Protein AF-0000000072982395 (afdb_homodimer)

Secondary structure (DSSP, 8-state):
---HHHHHHHHHHHHHTTSSSSSSS-EEEEEETTEEEEEEE--HHHHT-TT--HHHHHHHHHHHHHT-S--TTEEEEEEEPPPHHHHHHHHHTT--EEEEEE-HHHHHHTT--HHHHHHHHHTTS-SSS-EEEE--HHHHHHHHHHHHHTTPPP-/---HHHHHHHHHHHHHTTSSSSSSS-EEEEEETTEEEEEEE--HHHHT-TT--HHHHHHHHHHHHHT-S--TTEEEEEEEPPPHHHHHHHHHTT--EEEEEE-HHHHHHTT--HHHHHHHHHTTS-SSS-EEEE--HHHHHHHHHHHHHTTPPP-

Nearest PDB structures (foldseek):
  1tiy-assembly1_A  TM=9.190E-01  e=2.559E-16  Bacillus subtilis
  5jfy-assembly1_B  TM=9.471E-01  e=5.487E-14  Brassica oleracea var. capitata
  7dqn-assembly1_A  TM=7.199E-01  e=1.047E-14  Arabidopsis thaliana
  7dbf-assembly1_D  TM=7.194E-01  e=1.047E-14  Arabidopsis thaliana
  7w1q-assembly1_D  TM=7.339E-01  e=3.022E-14  Arabidopsis thaliana

pLDDT: mean 95.75, std 5.35, range [68.0, 98.94]

Solvent-accessible surface area (backbone atoms only — not comparable to full-atom values): 14990 Å² total; per-residue (Å²): 131,92,57,68,69,49,46,51,50,4,28,52,34,8,39,55,21,48,82,43,73,27,33,56,52,33,7,11,26,33,31,43,91,90,35,80,61,28,62,27,34,21,30,22,56,69,59,10,14,48,61,31,36,10,56,46,44,17,48,39,46,30,11,49,73,69,68,31,33,71,39,64,78,29,36,38,26,26,26,36,49,63,36,56,28,41,45,41,35,39,47,59,19,45,30,45,40,38,39,19,22,27,48,47,66,58,44,39,75,70,63,36,61,44,51,59,50,51,49,32,55,62,58,71,63,54,69,89,74,43,47,77,45,78,49,64,35,81,72,24,46,53,31,51,53,50,30,56,71,63,66,60,90,79,118,133,92,55,68,70,51,45,50,50,4,28,52,34,7,40,54,21,49,82,44,73,27,32,58,53,33,7,12,28,33,32,42,89,89,34,80,62,26,62,25,35,22,31,22,56,68,58,10,14,48,62,31,37,10,55,45,46,16,48,38,47,31,11,50,73,70,69,31,31,71,40,62,76,30,36,36,26,27,25,37,48,65,37,55,28,42,45,40,34,40,49,59,19,46,31,45,41,36,40,20,20,27,48,46,66,58,44,38,74,71,63,36,64,44,52,58,51,48,50,33,56,62,56,71,62,55,69,88,75,43,46,77,45,75,48,65,33,81,71,27,46,53,33,52,53,51,32,58,71,62,66,59,91,81,119

Foldseek 3Di:
DDDVVQLVQQQVQLVVPVPNPQDHSKKKFKDAPRHTQFIHAARCGVVVHVLRHRLSVRLVSSCVSVVHLAPARMEMEMAEDDAPSSVVSCVSNVHDHYHYHYYPVRVVVVPDCSVVVVVCVVVVVDDDPDDDDDDDCVVVVVVVVVCVVVVDDDD/DDDVVQLVQQQVQLVVCVPNPQDHSKKKFKDAPRHTQFIHAARCGVVVHVLRHRLSVRLVSSCVSVVHLAPARMEMEMAEDDAPSSVVSCVSNVHDHYHYHYYPVRVVVVPDCSVVVVVCVVVVVDDDPDDDDDDDCVVVVVVVVVCVVVVDDDD

InterPro domains:
  IPR002125 Cytidine and deoxycytidylate deaminase domain [PF00383] (4-101)
  IPR002125 Cytidine and deoxycytidylate deaminase domain [PS51747] (1-113)
  IPR016192 APOBEC/CMP deaminase, zinc-binding [PS00903] (53-90)
  IPR016193 Cytidine deaminase-like [SSF53927] (4-125)

Sequence (310 aa):
MYRKEFMAMANEEAKANVNGSDGGPFGCVIIKDGKVVSRAHNQVLVDHDPTAHGEITAIRKAGQALGTHDLTGCELYTSAMPCPMCLSAIIWANIKQVYYGNTADDAAAIGFRDAAIYDFINAGLKGDMLALTQHDRELTIGAFKDYQSAQKKLYMYRKEFMAMANEEAKANVNGSDGGPFGCVIIKDGKVVSRAHNQVLVDHDPTAHGEITAIRKAGQALGTHDLTGCELYTSAMPCPMCLSAIIWANIKQVYYGNTADDAAAIGFRDAAIYDFINAGLKGDMLALTQHDRELTIGAFKDYQSAQKKLY

Radius of gyration: 18.36 Å; Cα contacts (8 Å, |Δi|>4): 742; chains: 2; bounding box: 45×51×39 Å

Structure (mmCIF, N/CA/C/O backbone):
data_AF-0000000072982395-model_v1
#
loop_
_entity.id
_entity.type
_entity.pdbx_description
1 polymer 'Cytosine/adenosine deaminase'
#
loop_
_atom_site.group_PDB
_atom_site.id
_atom_site.type_symbol
_atom_site.label_atom_id
_atom_site.label_alt_id
_atom_site.label_comp_id
_atom_site.label_asym_id
_atom_site.label_entity_id
_atom_site.label_seq_id
_atom_site.pdbx_PDB_ins_code
_atom_site.Cartn_x
_atom_site.Cartn_y
_atom_site.Cartn_z
_atom_site.occupancy
_atom_site.B_iso_or_equiv
_atom_site.auth_seq_id
_atom_site.auth_comp_id
_atom_site.auth_asym_id
_atom_site.auth_atom_id
_atom_site.pdbx_PDB_model_num
ATOM 1 N N . MET A 1 1 ? 9.445 -18.156 -16.672 1 88.88 1 MET A N 1
ATOM 2 C CA . MET A 1 1 ? 8.32 -18.875 -17.266 1 88.88 1 MET A CA 1
ATOM 3 C C . MET A 1 1 ? 7.25 -19.156 -16.219 1 88.88 1 MET A C 1
ATOM 5 O O . MET A 1 1 ? 7.566 -19.531 -15.086 1 88.88 1 MET A O 1
ATOM 9 N N . TYR A 1 2 ? 5.996 -18.953 -16.609 1 97.94 2 TYR A N 1
ATOM 10 C CA . TYR A 1 2 ? 4.859 -19.172 -15.719 1 97.94 2 TYR A CA 1
ATOM 11 C C . TYR A 1 2 ? 4.816 -20.609 -15.234 1 97.94 2 TYR A C 1
ATOM 13 O O . TYR A 1 2 ? 5.055 -21.547 -16.016 1 97.94 2 TYR A O 1
ATOM 21 N N . ARG A 1 3 ? 4.59 -20.766 -13.922 1 98.25 3 ARG A N 1
ATOM 22 C CA . ARG A 1 3 ? 4.434 -22.094 -13.305 1 98.25 3 ARG A CA 1
ATOM 23 C C . ARG A 1 3 ? 3.113 -22.188 -12.547 1 98.25 3 ARG A C 1
ATOM 25 O O . ARG A 1 3 ? 2.957 -21.578 -11.484 1 98.25 3 ARG A O 1
ATOM 32 N N . LYS A 1 4 ? 2.256 -23.047 -12.938 1 98.56 4 LYS A N 1
ATOM 33 C CA . LYS A 1 4 ? 0.894 -23.172 -12.43 1 98.56 4 LYS A CA 1
ATOM 34 C C . LYS A 1 4 ? 0.896 -23.531 -10.945 1 98.56 4 LYS A C 1
ATOM 36 O O . LYS A 1 4 ? -0.006 -23.141 -10.203 1 98.56 4 LYS A O 1
ATOM 41 N N . GLU A 1 5 ? 1.893 -24.281 -10.477 1 98.56 5 GLU A N 1
ATOM 42 C CA . GLU A 1 5 ? 1.95 -24.719 -9.086 1 98.56 5 GLU A CA 1
ATOM 43 C C . GLU A 1 5 ? 2.002 -23.516 -8.133 1 98.56 5 GLU A C 1
ATOM 45 O O . GLU A 1 5 ? 1.458 -23.578 -7.031 1 98.56 5 GLU A O 1
ATOM 50 N N . PHE A 1 6 ? 2.646 -22.422 -8.523 1 98.81 6 PHE A N 1
ATOM 51 C CA . PHE A 1 6 ? 2.746 -21.234 -7.676 1 98.81 6 PHE A CA 1
ATOM 52 C C . PHE A 1 6 ? 1.426 -20.469 -7.652 1 98.81 6 PHE A C 1
ATOM 54 O O . PHE A 1 6 ? 1.057 -19.891 -6.633 1 98.81 6 PHE A O 1
ATOM 61 N N . MET A 1 7 ? 0.654 -20.484 -8.812 1 98.81 7 MET A N 1
ATOM 62 C CA . MET A 1 7 ? -0.687 -19.906 -8.805 1 98.81 7 MET A CA 1
ATOM 63 C C . MET A 1 7 ? -1.624 -20.719 -7.918 1 98.81 7 MET A C 1
ATOM 65 O O . MET A 1 7 ? -2.467 -20.156 -7.219 1 98.81 7 MET A O 1
ATOM 69 N N . ALA A 1 8 ? -1.408 -22 -7.938 1 98.75 8 ALA A N 1
ATOM 70 C CA . ALA A 1 8 ? -2.188 -22.859 -7.055 1 98.75 8 ALA A CA 1
ATOM 71 C C . ALA A 1 8 ? -1.928 -22.531 -5.59 1 98.75 8 ALA A C 1
ATOM 73 O O . ALA A 1 8 ? -2.848 -22.562 -4.77 1 98.75 8 ALA A O 1
ATOM 74 N N . MET A 1 9 ? -0.702 -22.234 -5.285 1 98.69 9 MET A N 1
ATOM 75 C CA . MET A 1 9 ? -0.356 -21.844 -3.92 1 98.69 9 MET A CA 1
ATOM 76 C C . MET A 1 9 ? -1.016 -20.516 -3.545 1 98.69 9 MET A C 1
ATOM 78 O O . MET A 1 9 ? -1.527 -20.375 -2.436 1 98.69 9 MET A O 1
ATOM 82 N N . ALA A 1 10 ? -0.959 -19.562 -4.473 1 98.75 10 ALA A N 1
ATOM 83 C CA . ALA A 1 10 ? -1.642 -18.281 -4.234 1 98.75 10 ALA A CA 1
ATOM 84 C C . ALA A 1 10 ? -3.135 -18.5 -4.008 1 98.75 10 ALA A C 1
ATOM 86 O O . ALA A 1 10 ? -3.732 -17.891 -3.123 1 98.75 10 ALA A O 1
ATOM 87 N N . ASN A 1 11 ? -3.688 -19.375 -4.801 1 98.38 11 ASN A N 1
ATOM 88 C CA . ASN A 1 11 ? -5.102 -19.703 -4.656 1 98.38 11 ASN A CA 1
ATOM 89 C C . ASN A 1 11 ? -5.395 -20.359 -3.309 1 98.38 11 ASN A C 1
ATOM 91 O O . ASN A 1 11 ? -6.441 -20.109 -2.709 1 98.38 11 ASN A O 1
ATOM 95 N N . GLU A 1 12 ? -4.543 -21.25 -2.865 1 97.81 12 GLU A N 1
ATOM 96 C CA . GLU A 1 12 ? -4.703 -21.859 -1.551 1 97.81 12 GLU A CA 1
ATOM 97 C C . GLU A 1 12 ? -4.719 -20.797 -0.447 1 97.81 12 GLU A C 1
ATOM 99 O O . GLU A 1 12 ? -5.516 -20.891 0.49 1 97.81 12 GLU A O 1
ATOM 104 N N . GLU A 1 13 ? -3.838 -19.828 -0.534 1 97.69 13 GLU A N 1
ATOM 105 C CA . GLU A 1 13 ? -3.844 -18.719 0.405 1 97.69 13 GLU A CA 1
ATOM 106 C C . GLU A 1 13 ? -5.172 -17.969 0.359 1 97.69 13 GLU A C 1
ATOM 108 O O . GLU A 1 13 ? -5.719 -17.609 1.4 1 97.69 13 GLU A O 1
ATOM 113 N N . ALA A 1 14 ? -5.676 -17.688 -0.818 1 96.88 14 ALA A N 1
ATOM 114 C CA . ALA A 1 14 ? -6.945 -16.984 -0.975 1 96.88 14 ALA A CA 1
ATOM 115 C C . ALA A 1 14 ? -8.086 -17.766 -0.323 1 96.88 14 ALA A C 1
ATOM 117 O O . ALA A 1 14 ? -8.93 -17.188 0.364 1 96.88 14 ALA A O 1
ATOM 118 N N . LYS A 1 15 ? -8.062 -19.047 -0.476 1 95.19 15 LYS A N 1
ATOM 119 C CA . LYS A 1 15 ? -9.125 -19.906 0.034 1 95.19 15 LYS A CA 1
ATOM 120 C C . LYS A 1 15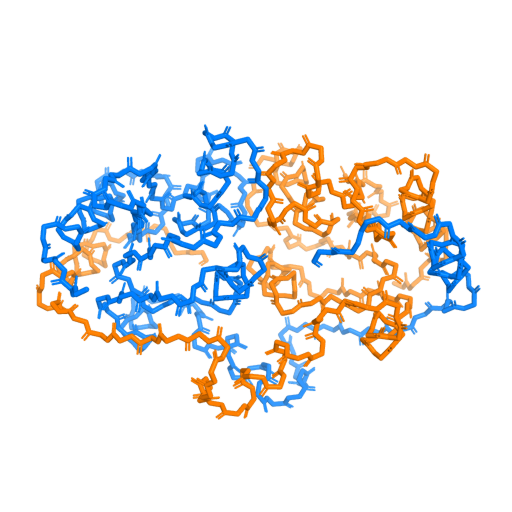 ? -9.109 -19.953 1.56 1 95.19 15 LYS A C 1
ATOM 122 O O . LYS A 1 15 ? -10.141 -20.203 2.188 1 95.19 15 LYS A O 1
ATOM 127 N N . ALA A 1 16 ? -7.965 -19.75 2.092 1 90.81 16 ALA A N 1
ATOM 128 C CA . ALA A 1 16 ? -7.844 -19.734 3.549 1 90.81 16 ALA A CA 1
ATOM 129 C C . ALA A 1 16 ? -8.773 -18.688 4.164 1 90.81 16 ALA A C 1
ATOM 131 O O . ALA A 1 16 ? -9.234 -18.859 5.297 1 90.81 16 ALA A O 1
ATOM 132 N N . ASN A 1 17 ? -9.148 -17.703 3.443 1 88.69 17 ASN A N 1
ATOM 133 C CA . ASN A 1 17 ? -9.992 -16.641 3.961 1 88.69 17 ASN A CA 1
ATOM 134 C C . ASN A 1 17 ? -11.469 -16.891 3.672 1 88.69 17 ASN A C 1
ATOM 136 O O . ASN A 1 17 ? -12.336 -16.172 4.148 1 88.69 17 ASN A O 1
ATOM 140 N N . VAL A 1 18 ? -11.758 -17.844 2.859 1 82.94 18 VAL A N 1
ATOM 141 C CA . VAL A 1 18 ? -13.148 -18.219 2.605 1 82.94 18 VAL A CA 1
ATOM 142 C C . VAL A 1 18 ? -13.766 -18.797 3.879 1 82.94 18 VAL A C 1
ATOM 144 O O . VAL A 1 18 ? -14.898 -18.438 4.238 1 82.94 18 VAL A O 1
ATOM 147 N N . ASN A 1 19 ? -12.992 -19.547 4.496 1 79.19 19 ASN A N 1
ATOM 148 C CA . ASN A 1 19 ? -13.5 -20.141 5.727 1 79.19 19 ASN A CA 1
ATOM 149 C C . ASN A 1 19 ? -13.039 -19.359 6.957 1 79.19 19 ASN A C 1
ATOM 151 O O . ASN A 1 19 ? -13.445 -19.672 8.078 1 79.19 19 ASN A O 1
ATOM 155 N N . GLY A 1 20 ? -12.25 -18.406 6.789 1 82.25 20 GLY A N 1
ATOM 156 C CA . GLY A 1 20 ? -11.695 -17.641 7.898 1 82.25 20 GLY A CA 1
ATOM 157 C C . GLY A 1 20 ? -12.266 -16.234 8.008 1 82.25 20 GLY A C 1
ATOM 158 O O . GLY A 1 20 ? -13.266 -15.914 7.363 1 82.25 20 GLY A O 1
ATOM 159 N N . SER A 1 21 ? -11.688 -15.523 8.93 1 84.56 21 SER A N 1
ATOM 160 C CA . SER A 1 21 ? -12.18 -14.172 9.188 1 84.56 21 SER A CA 1
ATOM 161 C C . SER A 1 21 ? -11.047 -13.156 9.133 1 84.56 21 SER A C 1
ATOM 163 O O . SER A 1 21 ? -11.133 -12.086 9.742 1 84.56 21 SER A O 1
ATOM 165 N N . ASP A 1 22 ? -10.062 -13.555 8.328 1 89.75 22 ASP A N 1
ATOM 166 C CA . ASP A 1 22 ? -8.875 -12.711 8.344 1 89.75 22 ASP A CA 1
ATOM 167 C C . ASP A 1 22 ? -9.039 -11.516 7.41 1 89.75 22 ASP A C 1
ATOM 169 O O . ASP A 1 22 ? -8.414 -10.469 7.617 1 89.75 22 ASP A O 1
ATOM 173 N N . GLY A 1 23 ? -9.891 -11.711 6.309 1 92.94 23 GLY A N 1
ATOM 174 C CA . GLY A 1 23 ? -10.078 -10.695 5.285 1 92.94 23 GLY A CA 1
ATOM 175 C C . GLY A 1 23 ? -10.672 -11.242 4.004 1 92.94 23 GLY A C 1
ATOM 176 O O . GLY A 1 23 ? -11.352 -12.281 4.02 1 92.94 23 GLY A O 1
ATOM 177 N N . GLY A 1 24 ? -10.508 -10.539 2.896 1 93.31 24 GLY A N 1
ATOM 178 C CA . GLY A 1 24 ? -11.016 -10.969 1.602 1 93.31 24 GLY A CA 1
ATOM 179 C C . GLY A 1 24 ? -10.273 -12.156 1.034 1 93.31 24 GLY A C 1
ATOM 180 O O . GLY A 1 24 ? -9.219 -12.539 1.544 1 93.31 24 GLY A O 1
ATOM 181 N N . PRO A 1 25 ? -10.844 -12.758 0.052 1 95.88 25 PRO A N 1
ATOM 182 C CA . PRO A 1 25 ? -10.297 -13.984 -0.526 1 95.88 25 PRO A CA 1
ATOM 183 C C . PRO A 1 25 ? -9.18 -13.719 -1.533 1 95.88 25 PRO A C 1
ATOM 185 O O . PRO A 1 25 ? -9.328 -14.023 -2.719 1 95.88 25 PRO A O 1
ATOM 188 N N . PHE A 1 26 ? -8.117 -13.227 -1.134 1 97.75 26 PHE A N 1
ATOM 189 C CA . PHE A 1 26 ? -6.965 -12.883 -1.957 1 97.75 26 PHE A CA 1
ATOM 190 C C . PHE A 1 26 ? -5.691 -13.508 -1.392 1 97.75 26 PHE A C 1
ATOM 192 O O . PHE A 1 26 ? -5.461 -13.469 -0.181 1 97.75 26 PHE A O 1
ATOM 199 N N . GLY A 1 27 ? -4.875 -14.102 -2.223 1 98.5 27 GLY A N 1
ATOM 200 C CA . GLY A 1 27 ? -3.617 -14.727 -1.838 1 98.5 27 GLY A CA 1
ATOM 201 C C . GLY A 1 27 ? -2.479 -14.406 -2.789 1 98.5 27 GLY A C 1
ATOM 202 O O . GLY A 1 27 ? -2.709 -14.07 -3.951 1 98.5 27 GLY A O 1
ATOM 203 N N . CYS A 1 28 ? -1.27 -14.516 -2.26 1 98.88 28 CYS A N 1
ATOM 204 C CA . CYS A 1 28 ? -0.08 -14.117 -3.006 1 98.88 28 CYS A CA 1
ATOM 205 C C . CYS A 1 28 ? 1.118 -14.977 -2.617 1 98.88 28 CYS A C 1
ATOM 207 O O . CYS A 1 28 ? 1.239 -15.398 -1.464 1 98.88 28 CYS A O 1
ATOM 209 N N . VAL A 1 29 ? 1.981 -15.242 -3.551 1 98.94 29 VAL A N 1
ATOM 210 C CA . VAL A 1 29 ? 3.242 -15.945 -3.334 1 98.94 29 VAL A CA 1
ATOM 211 C C . VAL A 1 29 ? 4.367 -15.219 -4.07 1 98.94 29 VAL A C 1
ATOM 213 O O . VAL A 1 29 ? 4.184 -14.766 -5.199 1 98.94 29 VAL A O 1
ATOM 216 N N . ILE A 1 30 ? 5.473 -15.062 -3.502 1 98.94 30 ILE A N 1
ATOM 217 C CA . ILE A 1 30 ? 6.656 -14.469 -4.121 1 98.94 30 ILE A CA 1
ATOM 218 C C . ILE A 1 30 ? 7.734 -15.531 -4.301 1 98.94 30 ILE A C 1
ATOM 220 O O . ILE A 1 30 ? 8.062 -16.266 -3.359 1 98.94 30 ILE A O 1
ATOM 224 N N . ILE A 1 31 ? 8.266 -15.633 -5.484 1 98.94 31 ILE A N 1
ATOM 225 C CA . ILE A 1 31 ? 9.211 -16.672 -5.887 1 98.94 31 ILE A CA 1
ATOM 226 C C . ILE A 1 31 ? 10.555 -16.031 -6.238 1 98.94 31 ILE A C 1
ATOM 228 O O . ILE A 1 31 ? 10.594 -14.969 -6.871 1 98.94 31 ILE A O 1
ATOM 232 N N . LYS A 1 32 ? 11.609 -16.594 -5.848 1 98.56 32 LYS A N 1
ATOM 233 C CA . LYS A 1 32 ? 12.961 -16.25 -6.297 1 98.56 32 LYS A CA 1
ATOM 234 C C . LYS A 1 32 ? 13.742 -17.5 -6.699 1 98.56 32 LYS A C 1
ATOM 236 O O . LYS A 1 32 ? 13.844 -18.453 -5.922 1 98.56 32 LYS A O 1
ATOM 241 N N . ASP A 1 33 ? 14.211 -17.562 -7.824 1 97.31 33 ASP A N 1
ATOM 242 C CA . ASP A 1 33 ? 15.016 -18.672 -8.328 1 97.31 33 ASP A CA 1
ATOM 243 C C . ASP A 1 33 ? 14.273 -20 -8.164 1 97.31 33 ASP A C 1
ATOM 245 O O . ASP A 1 33 ? 14.852 -20.969 -7.688 1 97.31 33 ASP A O 1
ATOM 249 N N . GLY A 1 34 ? 13.031 -19.906 -8.43 1 97.44 34 GLY A N 1
ATOM 250 C CA . GLY A 1 34 ? 12.219 -21.109 -8.469 1 97.44 34 GLY A CA 1
ATOM 251 C C . GLY A 1 34 ? 11.797 -21.578 -7.09 1 97.44 34 GLY A C 1
ATOM 252 O O . GLY A 1 34 ? 11.18 -22.641 -6.953 1 97.44 34 GLY A O 1
ATOM 253 N N . LYS A 1 35 ? 12.078 -20.766 -6.102 1 98.31 35 LYS A N 1
ATOM 254 C CA . LYS A 1 35 ? 11.727 -21.141 -4.734 1 98.31 35 LYS A CA 1
ATOM 255 C C . LYS A 1 35 ? 10.797 -20.109 -4.098 1 98.31 35 LYS A C 1
ATOM 257 O O . LYS A 1 35 ? 10.922 -18.922 -4.359 1 98.31 35 LYS A O 1
ATOM 262 N N . VAL A 1 36 ? 9.961 -20.609 -3.244 1 98.81 36 VAL A N 1
ATOM 263 C CA . VAL A 1 36 ? 9.055 -19.719 -2.521 1 98.81 36 VAL A CA 1
ATOM 264 C C . VAL A 1 36 ? 9.836 -18.922 -1.491 1 98.81 36 VAL A C 1
ATOM 266 O O . VAL A 1 36 ? 10.523 -19.484 -0.636 1 98.81 36 VAL A O 1
ATOM 269 N N . VAL A 1 37 ? 9.719 -17.641 -1.564 1 98.88 37 VAL A N 1
ATOM 270 C CA . VAL A 1 37 ? 10.336 -16.75 -0.579 1 98.88 37 VAL A CA 1
ATOM 271 C C . VAL A 1 37 ? 9.32 -16.406 0.508 1 98.88 37 VAL A C 1
ATOM 273 O O . VAL A 1 37 ? 9.664 -16.344 1.69 1 98.88 37 VAL A O 1
ATOM 276 N N . SER A 1 38 ? 8.07 -16.172 0.063 1 98.88 38 SER A N 1
ATOM 277 C CA . SER A 1 38 ? 6.996 -15.844 0.997 1 98.88 38 SER A CA 1
ATOM 278 C C . SER A 1 38 ? 5.629 -16.172 0.402 1 98.88 38 SER A C 1
ATOM 280 O O . SER A 1 38 ? 5.5 -16.359 -0.811 1 98.88 38 SER A O 1
ATOM 282 N N . ARG A 1 39 ? 4.711 -16.312 1.167 1 98.62 39 ARG A N 1
ATOM 283 C CA . ARG A 1 39 ? 3.297 -16.469 0.839 1 98.62 39 ARG A CA 1
ATOM 284 C C . ARG A 1 39 ? 2.412 -15.805 1.891 1 98.62 39 ARG A C 1
ATOM 286 O O . ARG A 1 39 ? 2.744 -15.805 3.078 1 98.62 39 ARG A O 1
ATOM 293 N N . ALA A 1 40 ? 1.32 -15.281 1.475 1 98.5 40 ALA A N 1
ATOM 294 C CA . ALA A 1 40 ? 0.418 -14.594 2.396 1 98.5 40 ALA A CA 1
ATOM 295 C C . ALA A 1 40 ? -0.977 -14.453 1.793 1 98.5 40 ALA A C 1
ATOM 297 O O . ALA A 1 40 ? -1.154 -14.602 0.582 1 98.5 40 ALA A O 1
ATOM 298 N N . HIS A 1 41 ? -1.934 -14.281 2.617 1 97.88 41 HIS A N 1
ATOM 299 C CA . HIS A 1 41 ? -3.289 -13.922 2.223 1 97.88 41 HIS A CA 1
ATOM 300 C C . HIS A 1 41 ? -3.744 -12.641 2.924 1 97.88 41 HIS A C 1
ATOM 302 O O . HIS A 1 41 ? -3.045 -12.133 3.801 1 97.88 41 HIS A O 1
ATOM 308 N N . ASN A 1 42 ? -4.816 -12.07 2.422 1 97.19 42 ASN A N 1
ATOM 309 C CA . ASN A 1 42 ? -5.402 -10.859 2.99 1 97.19 42 ASN A CA 1
ATOM 310 C C . ASN A 1 42 ? -5.648 -11.008 4.488 1 97.19 42 ASN A C 1
ATOM 312 O O . ASN A 1 42 ? -6.242 -11.992 4.93 1 97.19 42 ASN A O 1
ATOM 316 N N . GLN A 1 43 ? -5.148 -10.055 5.293 1 97 43 GLN A N 1
ATOM 317 C CA . GLN A 1 43 ? -5.246 -10.094 6.75 1 97 43 GLN A CA 1
ATOM 318 C C . GLN A 1 43 ? -5.832 -8.797 7.297 1 97 43 GLN A C 1
ATOM 320 O O . GLN A 1 43 ? -5.613 -8.453 8.461 1 97 43 GLN A O 1
ATOM 325 N N . VAL A 1 44 ? -6.574 -8.086 6.543 1 97.56 44 VAL A N 1
ATOM 326 C CA . VAL A 1 44 ? -7.094 -6.754 6.84 1 97.56 44 VAL A CA 1
ATOM 327 C C . VAL A 1 44 ? -7.895 -6.793 8.141 1 97.56 44 VAL A C 1
ATOM 329 O O . VAL A 1 44 ? -7.691 -5.961 9.031 1 97.56 44 VAL A O 1
ATOM 332 N N . LEU A 1 45 ? -8.742 -7.77 8.297 1 95.81 45 LEU A N 1
ATOM 333 C CA . LEU A 1 45 ? -9.664 -7.793 9.43 1 95.81 45 LEU A CA 1
ATOM 334 C C . LEU A 1 45 ? -8.945 -8.242 10.695 1 95.81 45 LEU A C 1
ATOM 336 O O . LEU A 1 45 ? -9.062 -7.59 11.742 1 95.81 45 LEU A O 1
ATOM 340 N N . VAL A 1 46 ? -8.156 -9.25 10.625 1 95.5 46 VAL A N 1
ATOM 341 C CA . VAL A 1 46 ? -7.547 -9.82 11.82 1 95.5 46 VAL A CA 1
ATOM 342 C C . VAL A 1 46 ? -6.461 -8.883 12.344 1 95.5 46 VAL A C 1
ATOM 344 O O . VAL A 1 46 ? -6.258 -8.773 13.555 1 95.5 46 VAL A O 1
ATOM 347 N N . ASP A 1 47 ? -5.805 -8.148 11.469 1 97 47 ASP A N 1
ATOM 348 C CA . ASP A 1 47 ? -4.703 -7.277 11.875 1 97 47 ASP A CA 1
ATOM 349 C C . ASP A 1 47 ? -5.195 -5.859 12.148 1 97 47 ASP A C 1
ATOM 351 O O . ASP A 1 47 ? -4.422 -5 12.578 1 97 47 ASP A O 1
ATOM 355 N N . HIS A 1 48 ? -6.473 -5.617 11.875 1 97.94 48 HIS A N 1
ATOM 356 C CA . HIS A 1 48 ? -6.996 -4.254 11.953 1 97.94 48 HIS A CA 1
ATOM 357 C C . HIS A 1 48 ? -6.16 -3.297 11.109 1 97.94 48 HIS A C 1
ATOM 359 O O . HIS A 1 48 ? -5.777 -2.225 11.578 1 97.94 48 HIS A O 1
ATOM 365 N N . ASP A 1 49 ? -5.824 -3.713 9.906 1 98.44 49 ASP A N 1
ATOM 366 C CA . ASP A 1 49 ? -4.922 -2.996 9.008 1 98.44 49 ASP A CA 1
ATOM 367 C C . ASP A 1 49 ? -5.441 -3.016 7.574 1 98.44 49 ASP A C 1
ATOM 369 O O . ASP A 1 49 ? -5.285 -4.012 6.863 1 98.44 49 ASP A O 1
ATOM 373 N N . PRO A 1 50 ? -5.973 -1.93 7.098 1 98.31 50 PRO A N 1
ATOM 374 C CA . PRO A 1 50 ? -6.551 -1.906 5.75 1 98.31 50 PRO A CA 1
ATOM 375 C C . PRO A 1 50 ? -5.504 -2.086 4.656 1 98.31 50 PRO A C 1
ATOM 377 O O . PRO A 1 50 ? -5.852 -2.275 3.486 1 98.31 50 PRO A O 1
ATOM 380 N N . THR A 1 51 ? -4.199 -2.068 5.02 1 98.56 51 THR A N 1
ATOM 381 C CA . THR A 1 51 ? -3.148 -2.234 4.023 1 98.56 51 THR A CA 1
ATOM 382 C C . THR A 1 51 ? -2.709 -3.693 3.939 1 98.56 51 THR A C 1
ATOM 384 O O . THR A 1 51 ? -1.989 -4.078 3.016 1 98.56 51 THR A O 1
ATOM 387 N N . ALA A 1 52 ? -3.209 -4.535 4.824 1 98.31 52 ALA A N 1
ATOM 388 C CA . ALA A 1 52 ? -2.703 -5.898 4.938 1 98.31 52 ALA A CA 1
ATOM 389 C C . ALA A 1 52 ? -3.295 -6.797 3.855 1 98.31 52 ALA A C 1
ATOM 391 O O . ALA A 1 52 ? -3.834 -7.867 4.152 1 98.31 52 ALA A O 1
ATOM 392 N N . HIS A 1 53 ? -3.244 -6.336 2.631 1 98.62 53 HIS A N 1
ATOM 393 C CA . HIS A 1 53 ? -3.578 -7.184 1.492 1 98.62 53 HIS A CA 1
ATOM 394 C C . HIS A 1 53 ? -2.561 -8.312 1.329 1 98.62 53 HIS A C 1
ATOM 396 O O . HIS A 1 53 ? -1.452 -8.234 1.862 1 98.62 53 HIS A O 1
ATOM 402 N N . GLY A 1 54 ? -2.957 -9.367 0.637 1 98.38 54 GLY A N 1
ATOM 403 C CA . GLY A 1 54 ? -2.074 -10.5 0.431 1 98.38 54 GLY A CA 1
ATOM 404 C C . GLY A 1 54 ? -0.731 -10.117 -0.161 1 98.38 54 GLY A C 1
ATOM 405 O O . GLY A 1 54 ? 0.312 -10.594 0.291 1 98.38 54 GLY A O 1
ATOM 406 N N . GLU A 1 55 ? -0.709 -9.25 -1.2 1 98.88 55 GLU A N 1
ATOM 407 C CA . GLU A 1 55 ? 0.519 -8.828 -1.864 1 98.88 55 GLU A CA 1
ATOM 408 C C . GLU A 1 55 ? 1.396 -8 -0.925 1 98.88 55 GLU A C 1
ATOM 410 O O . GLU A 1 55 ? 2.609 -8.211 -0.858 1 98.88 55 GLU A O 1
ATOM 415 N N . ILE A 1 56 ? 0.788 -7.023 -0.197 1 98.88 56 ILE A N 1
ATOM 416 C CA . ILE A 1 56 ? 1.531 -6.191 0.741 1 98.88 56 ILE A CA 1
ATOM 417 C C . ILE A 1 56 ? 2.193 -7.07 1.8 1 98.88 56 ILE A C 1
ATOM 419 O O . ILE A 1 56 ? 3.387 -6.926 2.076 1 98.88 56 ILE A O 1
ATOM 423 N N . THR A 1 57 ? 1.439 -7.973 2.367 1 98.69 57 THR A N 1
ATOM 424 C CA . THR A 1 57 ? 1.932 -8.859 3.416 1 98.69 57 THR A CA 1
ATOM 425 C C . THR A 1 57 ? 3.049 -9.75 2.889 1 98.69 57 THR A C 1
ATOM 427 O O . THR A 1 57 ? 4.066 -9.945 3.557 1 98.69 57 THR A O 1
ATOM 430 N N . ALA A 1 58 ? 2.883 -10.32 1.704 1 98.88 58 ALA A N 1
ATOM 431 C CA . ALA A 1 58 ? 3.906 -11.172 1.104 1 98.88 58 ALA A CA 1
ATOM 432 C C . ALA A 1 58 ? 5.191 -10.391 0.852 1 98.88 58 ALA A C 1
ATOM 434 O O . ALA A 1 58 ? 6.293 -10.898 1.086 1 98.88 58 ALA A O 1
ATOM 435 N N . ILE A 1 59 ? 5.055 -9.172 0.361 1 98.94 59 ILE A N 1
ATOM 436 C CA . ILE A 1 59 ? 6.211 -8.328 0.077 1 98.94 59 ILE A CA 1
ATOM 437 C C . ILE A 1 59 ? 6.953 -8.016 1.374 1 98.94 59 ILE A C 1
ATOM 439 O O . ILE A 1 59 ? 8.18 -8.109 1.428 1 98.94 59 ILE A O 1
ATOM 443 N N . ARG A 1 60 ? 6.227 -7.664 2.426 1 98.62 60 ARG A N 1
ATOM 444 C CA . ARG A 1 60 ? 6.828 -7.406 3.73 1 98.62 60 ARG A CA 1
ATOM 445 C C . ARG A 1 60 ? 7.613 -8.617 4.223 1 98.62 60 ARG A C 1
ATOM 447 O O . ARG A 1 60 ? 8.773 -8.492 4.629 1 98.62 60 ARG A O 1
ATOM 454 N N . LYS A 1 61 ? 6.996 -9.742 4.16 1 98.81 61 LYS A N 1
ATOM 455 C CA . LYS A 1 61 ? 7.629 -10.977 4.609 1 98.81 61 LYS A CA 1
ATOM 456 C C . LYS A 1 61 ? 8.867 -11.297 3.781 1 98.81 61 LYS A C 1
ATOM 458 O O . LYS A 1 61 ? 9.883 -11.742 4.32 1 98.81 61 LYS A O 1
ATOM 463 N N . ALA A 1 62 ? 8.781 -11.133 2.477 1 98.88 62 ALA A N 1
ATOM 464 C CA . ALA A 1 62 ? 9.914 -11.414 1.594 1 98.88 62 ALA A CA 1
ATOM 465 C C . ALA A 1 62 ? 11.094 -10.5 1.906 1 98.88 62 ALA A C 1
ATOM 467 O O . ALA A 1 62 ? 12.234 -10.953 1.965 1 98.88 62 ALA A O 1
ATOM 468 N N . GLY A 1 63 ? 10.75 -9.148 2.064 1 98.69 63 GLY A N 1
ATOM 469 C CA . GLY A 1 63 ? 11.812 -8.219 2.432 1 98.69 63 GLY A CA 1
ATOM 470 C C . GLY A 1 63 ? 12.531 -8.609 3.703 1 98.69 63 GLY A C 1
ATOM 471 O O . GLY A 1 63 ? 13.766 -8.555 3.768 1 98.69 63 GLY A O 1
ATOM 472 N N . GLN A 1 64 ? 11.758 -9.047 4.688 1 98.38 64 GLN A N 1
ATOM 473 C CA . GLN A 1 64 ? 12.336 -9.477 5.957 1 98.38 64 GLN A CA 1
ATOM 474 C C . GLN A 1 64 ? 13.156 -10.75 5.789 1 98.38 64 GLN A C 1
ATOM 476 O O . GLN A 1 64 ? 14.266 -10.852 6.32 1 98.38 64 GLN A O 1
ATOM 481 N N . ALA A 1 65 ? 12.633 -11.695 5.086 1 98.56 65 ALA A N 1
ATOM 482 C CA . ALA A 1 65 ? 13.297 -12.977 4.879 1 98.56 65 ALA A CA 1
ATOM 483 C C . ALA A 1 65 ? 14.625 -12.797 4.148 1 98.56 65 ALA A C 1
ATOM 485 O O . ALA A 1 65 ? 15.602 -13.484 4.445 1 98.56 65 ALA A O 1
ATOM 486 N N . LEU A 1 66 ? 14.641 -11.867 3.234 1 98.56 66 LEU A N 1
ATOM 487 C CA . LEU A 1 66 ? 15.82 -11.695 2.395 1 98.56 66 LEU A CA 1
ATOM 488 C C . LEU A 1 66 ? 16.719 -10.594 2.951 1 98.56 66 LEU A C 1
ATOM 490 O O . LEU A 1 66 ? 17.844 -10.406 2.477 1 98.56 66 LEU A O 1
ATOM 494 N N . GLY A 1 67 ? 16.203 -9.82 3.9 1 98.38 67 GLY A N 1
ATOM 495 C CA . GLY A 1 67 ? 16.984 -8.766 4.523 1 98.38 67 GLY A CA 1
ATOM 496 C C . GLY A 1 67 ? 17.188 -7.562 3.621 1 98.38 67 GLY A C 1
ATOM 497 O O . GLY A 1 67 ? 18.266 -6.973 3.598 1 98.38 67 GLY A O 1
ATOM 498 N N . THR A 1 68 ? 16.172 -7.312 2.799 1 98.19 68 THR A N 1
ATOM 499 C CA . THR A 1 68 ? 16.312 -6.203 1.861 1 98.19 68 THR A CA 1
ATOM 500 C C . THR A 1 68 ? 14.938 -5.691 1.429 1 98.19 68 THR A C 1
ATOM 502 O O . THR A 1 68 ? 13.953 -6.43 1.47 1 98.19 68 THR A O 1
ATOM 505 N N . HIS A 1 69 ? 14.82 -4.449 1.07 1 98.06 69 HIS A N 1
ATOM 506 C CA . HIS A 1 69 ? 13.625 -3.863 0.477 1 98.06 69 HIS A CA 1
ATOM 507 C C . HIS A 1 69 ? 13.586 -4.102 -1.029 1 98.06 69 HIS A C 1
ATOM 509 O O . HIS A 1 69 ? 12.547 -3.904 -1.664 1 98.06 69 HIS A O 1
ATOM 515 N N . ASP A 1 70 ? 14.711 -4.414 -1.633 1 98.5 70 ASP A N 1
ATOM 516 C CA . ASP A 1 70 ? 14.867 -4.605 -3.07 1 98.5 70 ASP A CA 1
ATOM 517 C C . ASP A 1 70 ? 14.656 -6.066 -3.457 1 98.5 70 ASP A C 1
ATOM 519 O O . ASP A 1 70 ? 15.539 -6.902 -3.256 1 98.5 70 ASP A O 1
ATOM 523 N N . LEU A 1 71 ? 13.57 -6.367 -4.109 1 98.75 71 LEU A N 1
ATOM 524 C CA . LEU A 1 71 ? 13.219 -7.742 -4.457 1 98.75 71 LEU A CA 1
ATOM 525 C C . LEU A 1 71 ? 13.477 -8.008 -5.938 1 98.75 71 LEU A C 1
ATOM 527 O O . LEU A 1 71 ? 12.781 -8.82 -6.555 1 98.75 71 LEU A O 1
ATOM 531 N N . THR A 1 72 ? 14.367 -7.266 -6.512 1 98.44 72 THR A N 1
ATOM 532 C CA . THR A 1 72 ? 14.805 -7.527 -7.875 1 98.44 72 THR A CA 1
ATOM 533 C C . THR A 1 72 ? 15.117 -9.008 -8.07 1 98.44 72 THR A C 1
ATOM 535 O O . THR A 1 72 ? 15.766 -9.633 -7.219 1 98.44 72 THR A O 1
ATOM 538 N N . GLY A 1 73 ? 14.633 -9.594 -9.094 1 98.25 73 GLY A N 1
ATOM 539 C CA . GLY A 1 73 ? 14.859 -11 -9.383 1 98.25 73 GLY A CA 1
ATOM 540 C C . GLY A 1 73 ? 13.734 -11.898 -8.914 1 98.25 73 GLY A C 1
ATOM 541 O O . GLY A 1 73 ? 13.68 -13.078 -9.273 1 98.25 73 GLY A O 1
ATOM 542 N N . CYS A 1 74 ? 12.828 -11.375 -8.117 1 98.75 74 CYS A N 1
ATOM 543 C CA . CYS A 1 74 ? 11.656 -12.141 -7.684 1 98.75 74 CYS A CA 1
ATOM 544 C C . CYS A 1 74 ? 10.531 -12.031 -8.703 1 98.75 74 CYS A C 1
ATOM 546 O O . CYS A 1 74 ? 10.5 -11.094 -9.5 1 98.75 74 CYS A O 1
ATOM 548 N N . GLU A 1 75 ? 9.648 -12.984 -8.672 1 98.69 75 GLU A N 1
ATOM 549 C CA . GLU A 1 75 ? 8.359 -12.961 -9.352 1 98.69 75 GLU A CA 1
ATOM 550 C C . GLU A 1 75 ? 7.211 -13.07 -8.352 1 98.69 75 GLU A C 1
ATOM 552 O O . GLU A 1 75 ? 7.367 -13.664 -7.281 1 98.69 75 GLU A O 1
ATOM 557 N N . LEU A 1 76 ? 6.125 -12.547 -8.773 1 98.94 76 LEU A N 1
ATOM 558 C CA . LEU A 1 76 ? 4.977 -12.523 -7.871 1 98.94 76 LEU A CA 1
ATOM 559 C C . LEU A 1 76 ? 3.768 -13.195 -8.516 1 98.94 76 LEU A C 1
ATOM 561 O O . LEU A 1 76 ? 3.434 -12.914 -9.664 1 98.94 76 LEU A O 1
ATOM 565 N N . TYR A 1 77 ? 3.211 -14.148 -7.844 1 98.94 77 TYR A N 1
ATOM 566 C CA . TYR A 1 77 ? 1.945 -14.781 -8.195 1 98.94 77 TYR A CA 1
ATOM 567 C C . TYR A 1 77 ? 0.831 -14.328 -7.262 1 98.94 77 TYR A C 1
ATOM 569 O O . TYR A 1 77 ? 0.956 -14.43 -6.039 1 98.94 77 TYR A O 1
ATOM 577 N N . THR A 1 78 ? -0.245 -13.82 -7.777 1 98.88 78 THR A N 1
ATOM 578 C CA . THR A 1 78 ? -1.374 -13.383 -6.961 1 98.88 78 THR A CA 1
ATOM 579 C C . THR A 1 78 ? -2.691 -13.875 -7.555 1 98.88 78 THR A C 1
ATOM 581 O O . THR A 1 78 ? -2.818 -14 -8.773 1 98.88 78 THR A O 1
ATOM 584 N N . SER A 1 79 ? -3.641 -14.172 -6.738 1 98.69 79 SER A N 1
ATOM 585 C CA . SER A 1 79 ? -4.883 -14.812 -7.164 1 98.69 79 SER A CA 1
ATOM 586 C C . SER A 1 79 ? -5.762 -13.836 -7.949 1 98.69 79 SER A C 1
ATOM 588 O O . SER A 1 79 ? -6.707 -14.258 -8.617 1 98.69 79 SER A O 1
ATOM 590 N N . ALA A 1 80 ? -5.445 -12.539 -7.859 1 98.31 80 ALA A N 1
ATOM 591 C CA . ALA A 1 80 ? -6.254 -11.547 -8.562 1 98.31 80 ALA A CA 1
ATOM 592 C C . ALA A 1 80 ? -5.406 -10.352 -8.992 1 98.31 80 ALA A C 1
ATOM 594 O O . ALA A 1 80 ? -4.359 -10.078 -8.406 1 98.31 80 ALA A O 1
ATOM 595 N N . MET A 1 81 ? -5.895 -9.617 -10 1 98.31 81 MET A N 1
ATOM 596 C CA . MET A 1 81 ? -5.254 -8.375 -10.414 1 98.31 81 MET A CA 1
ATOM 597 C C . MET A 1 81 ? -5.008 -7.461 -9.219 1 98.31 81 MET A C 1
ATOM 599 O O . MET A 1 81 ? -5.93 -7.176 -8.453 1 98.31 81 MET A O 1
ATOM 603 N N . PRO A 1 82 ? -3.74 -7.043 -9.031 1 98.56 82 PRO A N 1
ATOM 604 C CA . PRO A 1 82 ? -3.451 -6.184 -7.887 1 98.56 82 PRO A CA 1
ATOM 605 C C . PRO A 1 82 ? -4.238 -4.875 -7.914 1 98.56 82 PRO A C 1
ATOM 607 O O . PRO A 1 82 ? -4.383 -4.258 -8.977 1 98.56 82 PRO A O 1
ATOM 610 N N . CYS A 1 83 ? -4.785 -4.492 -6.793 1 98.19 83 CYS A N 1
ATOM 611 C CA . CYS A 1 83 ? -5.324 -3.141 -6.691 1 98.19 83 CYS A CA 1
ATOM 612 C C . CYS A 1 83 ? -4.223 -2.1 -6.832 1 98.19 83 CYS A C 1
ATOM 614 O O . CYS A 1 83 ? -3.037 -2.434 -6.781 1 98.19 83 CYS A O 1
ATOM 616 N N . PRO A 1 84 ? -4.527 -0.835 -6.977 1 98.25 84 PRO A N 1
ATOM 617 C CA . PRO A 1 84 ? -3.48 0.168 -7.176 1 98.25 84 PRO A CA 1
ATOM 618 C C . PRO A 1 84 ? -2.488 0.226 -6.02 1 98.25 84 PRO A C 1
ATOM 620 O O . PRO A 1 84 ? -1.306 0.508 -6.227 1 98.25 84 PRO A O 1
ATOM 623 N N . MET A 1 85 ? -2.936 -0.009 -4.793 1 98.69 85 MET A N 1
ATOM 624 C CA . MET A 1 85 ? -2.021 -0.073 -3.658 1 98.69 85 MET A CA 1
ATOM 625 C C . MET A 1 85 ? -0.976 -1.164 -3.861 1 98.69 85 MET A C 1
ATOM 627 O O . MET A 1 85 ? 0.226 -0.898 -3.795 1 98.69 85 MET A O 1
ATOM 631 N N . CYS A 1 86 ? -1.449 -2.322 -4.16 1 98.88 86 CYS A N 1
ATOM 632 C CA . CYS A 1 86 ? -0.571 -3.48 -4.27 1 98.88 86 CYS A CA 1
ATOM 633 C C . CYS A 1 86 ? 0.301 -3.391 -5.516 1 98.88 86 CYS A C 1
ATOM 635 O O . CYS A 1 86 ? 1.469 -3.781 -5.492 1 98.88 86 CYS A O 1
ATOM 637 N N . LEU A 1 87 ? -0.303 -2.9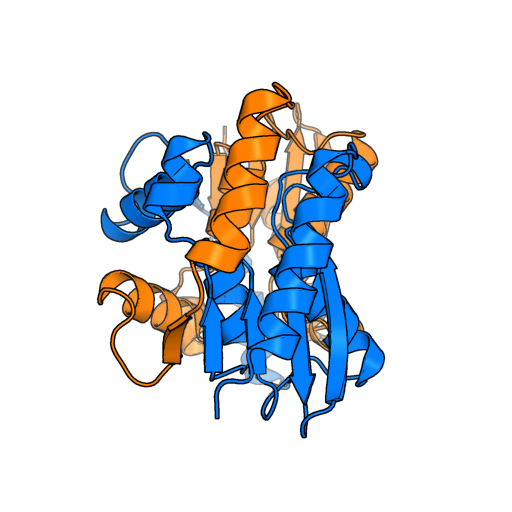28 -6.586 1 98.75 87 LEU A N 1
ATOM 638 C CA . LEU A 1 87 ? 0.467 -2.754 -7.812 1 98.75 87 LEU A CA 1
ATOM 639 C C . LEU A 1 87 ? 1.649 -1.819 -7.586 1 98.75 87 LEU A C 1
ATOM 641 O O . LEU A 1 87 ? 2.771 -2.119 -7.996 1 98.75 87 LEU A O 1
ATOM 645 N N . SER A 1 88 ? 1.396 -0.726 -6.945 1 98.62 88 SER A N 1
ATOM 646 C CA . SER A 1 88 ? 2.443 0.251 -6.668 1 98.62 88 SER A CA 1
ATOM 647 C C . SER A 1 88 ? 3.484 -0.312 -5.707 1 98.62 88 SER A C 1
ATOM 649 O O . SER A 1 88 ? 4.68 -0.042 -5.848 1 98.62 88 SER A O 1
ATOM 651 N N . ALA A 1 89 ? 3.023 -1.095 -4.723 1 98.88 89 ALA A N 1
ATOM 652 C CA . ALA A 1 89 ? 3.941 -1.761 -3.801 1 98.88 89 ALA A CA 1
ATOM 653 C C . ALA A 1 89 ? 4.895 -2.686 -4.551 1 98.88 89 ALA A C 1
ATOM 655 O O . ALA A 1 89 ? 6.09 -2.729 -4.25 1 98.88 89 ALA A O 1
ATOM 656 N N . ILE A 1 90 ? 4.371 -3.432 -5.488 1 98.88 90 ILE A N 1
ATOM 657 C CA . ILE A 1 90 ? 5.148 -4.359 -6.305 1 98.88 90 ILE A CA 1
ATOM 658 C C . ILE A 1 90 ? 6.238 -3.594 -7.055 1 98.88 90 ILE A C 1
ATOM 660 O O . ILE A 1 90 ? 7.391 -4.027 -7.094 1 98.88 90 ILE A O 1
ATOM 664 N N . ILE A 1 91 ? 5.852 -2.443 -7.582 1 98.5 91 ILE A N 1
ATOM 665 C CA . ILE A 1 91 ? 6.797 -1.612 -8.32 1 98.5 91 ILE A CA 1
ATOM 666 C C . ILE A 1 91 ? 7.863 -1.075 -7.363 1 98.5 91 ILE A C 1
ATOM 668 O O . ILE A 1 91 ? 9.055 -1.13 -7.664 1 98.5 91 ILE A O 1
ATOM 672 N N . TRP A 1 92 ? 7.453 -0.614 -6.176 1 98.25 92 TRP A N 1
ATOM 673 C CA . TRP A 1 92 ? 8.406 -0.119 -5.184 1 98.25 92 TRP A CA 1
ATOM 674 C C . TRP A 1 92 ? 9.375 -1.216 -4.766 1 98.25 92 TRP A C 1
ATOM 676 O O . TRP A 1 92 ? 10.531 -0.937 -4.441 1 98.25 92 TRP A O 1
ATOM 686 N N . ALA A 1 93 ? 8.945 -2.477 -4.824 1 98.69 93 ALA A N 1
ATOM 687 C CA . ALA A 1 93 ? 9.758 -3.621 -4.414 1 98.69 93 ALA A CA 1
ATOM 688 C C . ALA A 1 93 ? 10.711 -4.043 -5.531 1 98.69 93 ALA A C 1
ATOM 690 O O . ALA A 1 93 ? 11.531 -4.945 -5.348 1 98.69 93 ALA A O 1
ATOM 691 N N . ASN A 1 94 ? 10.555 -3.438 -6.711 1 98.31 94 ASN A N 1
ATOM 692 C CA . ASN A 1 94 ? 11.359 -3.705 -7.902 1 98.31 94 ASN A CA 1
ATOM 693 C C . ASN A 1 94 ? 11.086 -5.098 -8.461 1 98.31 94 ASN A C 1
ATOM 695 O O . ASN A 1 94 ? 11.969 -5.711 -9.07 1 98.31 94 ASN A O 1
ATOM 699 N N . ILE A 1 95 ? 9.914 -5.664 -8.156 1 98.62 95 ILE A N 1
ATOM 700 C CA . ILE A 1 95 ? 9.469 -6.867 -8.859 1 98.62 95 ILE A CA 1
ATOM 701 C C . ILE A 1 95 ? 8.992 -6.5 -10.258 1 98.62 95 ILE A C 1
ATOM 703 O O . ILE A 1 95 ? 8.195 -5.574 -10.43 1 98.62 95 ILE A O 1
ATOM 707 N N . LYS A 1 96 ? 9.422 -7.18 -11.25 1 97.88 96 LYS A N 1
ATOM 708 C CA . LYS A 1 96 ? 9.148 -6.766 -12.625 1 97.88 96 LYS A CA 1
ATOM 709 C C . LYS A 1 96 ? 8.188 -7.734 -13.305 1 97.88 96 LYS A C 1
ATOM 711 O O . LYS A 1 96 ? 7.703 -7.465 -14.406 1 97.88 96 LYS A O 1
ATOM 716 N N . GLN A 1 97 ? 7.891 -8.859 -12.641 1 98.31 97 GLN A N 1
ATOM 717 C CA . GLN A 1 97 ? 7.039 -9.875 -13.242 1 98.31 97 GLN A CA 1
ATOM 718 C C . GLN A 1 97 ? 5.93 -10.305 -12.289 1 98.31 97 GLN A C 1
ATOM 720 O O . GLN A 1 97 ? 6.207 -10.812 -11.195 1 98.31 97 GLN A O 1
ATOM 725 N N . VAL A 1 98 ? 4.695 -10.172 -12.758 1 98.75 98 VAL A N 1
ATOM 726 C CA . VAL A 1 98 ? 3.529 -10.539 -11.961 1 98.75 98 VAL A CA 1
ATOM 727 C C . VAL A 1 98 ? 2.602 -11.43 -12.789 1 98.75 98 VAL A C 1
ATOM 729 O O . VAL A 1 98 ? 2.283 -11.102 -13.938 1 98.75 98 VAL A O 1
ATOM 732 N N . TYR A 1 99 ? 2.221 -12.484 -12.242 1 98.88 99 TYR A N 1
ATOM 733 C CA . TYR A 1 99 ? 1.163 -13.352 -12.75 1 98.88 99 TYR A CA 1
ATOM 734 C C . TYR A 1 99 ? -0.073 -13.289 -11.867 1 98.88 99 TYR A C 1
ATOM 736 O O . TYR A 1 99 ? 0.026 -13.43 -10.641 1 98.88 99 TYR A O 1
ATOM 744 N N . TYR A 1 100 ? -1.244 -13.086 -12.453 1 98.81 100 TYR A N 1
ATOM 745 C CA . TYR A 1 100 ? -2.447 -12.984 -11.633 1 98.81 100 TYR A CA 1
ATOM 746 C C . TYR A 1 100 ? -3.561 -13.859 -12.195 1 98.81 100 TYR A C 1
ATOM 748 O O . TYR A 1 100 ? -3.531 -14.234 -13.375 1 98.81 100 TYR A O 1
ATOM 756 N N . GLY A 1 101 ? -4.531 -14.164 -11.352 1 98.69 101 GLY A N 1
ATOM 757 C CA . GLY A 1 101 ? -5.645 -15.008 -11.742 1 98.69 101 GLY A CA 1
ATOM 758 C C . GLY A 1 101 ? -6.883 -14.219 -12.141 1 98.69 101 GLY A C 1
ATOM 759 O O . GLY A 1 101 ? -7.082 -13.922 -13.32 1 98.69 101 GLY A O 1
ATOM 760 N N . ASN A 1 102 ? -7.629 -13.805 -11.203 1 98.31 102 ASN A N 1
ATOM 761 C CA . ASN A 1 102 ? -8.883 -13.094 -11.422 1 98.31 102 ASN A CA 1
ATOM 762 C C . ASN A 1 102 ? -8.648 -11.656 -11.867 1 98.31 102 ASN A C 1
ATOM 764 O O . ASN A 1 102 ? -7.633 -11.055 -11.516 1 98.31 102 ASN A O 1
ATOM 768 N N . THR A 1 103 ? -9.602 -11.047 -12.562 1 96.5 103 THR A N 1
ATOM 769 C CA . THR A 1 103 ? -9.508 -9.672 -13.047 1 96.5 103 THR A CA 1
ATOM 770 C C . THR A 1 103 ? -10.062 -8.703 -12.008 1 96.5 103 THR A C 1
ATOM 772 O O . THR A 1 103 ? -10.672 -9.117 -11.023 1 96.5 103 THR A O 1
ATOM 775 N N . ALA A 1 104 ? -9.781 -7.391 -12.266 1 93.06 104 ALA A N 1
ATOM 776 C CA . ALA A 1 104 ? -10.359 -6.352 -11.422 1 93.06 104 ALA A CA 1
ATOM 777 C C . ALA A 1 104 ? -11.883 -6.391 -11.461 1 93.06 104 ALA A C 1
ATOM 779 O O . ALA A 1 104 ? -12.539 -6.117 -10.453 1 93.06 104 ALA A O 1
ATOM 780 N N . ASP A 1 105 ? -12.422 -6.691 -12.586 1 93.62 105 ASP A N 1
ATOM 781 C CA . ASP A 1 105 ? -13.867 -6.816 -12.727 1 93.62 105 ASP A CA 1
ATOM 782 C C . ASP A 1 105 ? -14.406 -7.973 -11.891 1 93.62 105 ASP A C 1
ATOM 784 O O . ASP A 1 105 ? -15.5 -7.879 -11.32 1 93.62 105 ASP A O 1
ATOM 788 N N . ASP A 1 106 ? -13.672 -9.031 -11.875 1 95.88 106 ASP A N 1
ATOM 789 C CA . ASP A 1 106 ? -14.062 -10.148 -11.023 1 95.88 106 ASP A CA 1
ATOM 790 C C . ASP A 1 106 ? -14.141 -9.727 -9.555 1 95.88 106 ASP A C 1
ATOM 792 O O . ASP A 1 106 ? -15.07 -10.094 -8.844 1 95.88 106 ASP A O 1
ATOM 796 N N . ALA A 1 107 ? -13.102 -9.008 -9.086 1 93.81 107 ALA A N 1
ATOM 797 C CA . ALA A 1 107 ? -13.07 -8.516 -7.711 1 93.81 107 ALA A CA 1
ATOM 798 C C . ALA A 1 107 ? -14.234 -7.57 -7.438 1 93.81 107 ALA A C 1
ATOM 800 O O . ALA A 1 107 ? -14.852 -7.629 -6.371 1 93.81 107 ALA A O 1
ATOM 801 N N . ALA A 1 108 ? -14.57 -6.684 -8.398 1 92.06 108 ALA A N 1
ATOM 802 C CA . ALA A 1 108 ? -15.68 -5.742 -8.273 1 92.06 108 ALA A CA 1
ATOM 803 C C . ALA A 1 108 ? -17.016 -6.484 -8.133 1 92.06 108 ALA A C 1
ATOM 805 O O . ALA A 1 108 ? -17.891 -6.051 -7.395 1 92.06 108 ALA A O 1
ATOM 806 N N . ALA A 1 109 ? -17.141 -7.531 -8.812 1 91.81 109 ALA A N 1
ATOM 807 C CA . ALA A 1 109 ? -18.375 -8.312 -8.828 1 91.81 109 ALA A CA 1
ATOM 808 C C . ALA A 1 109 ? -18.672 -8.875 -7.441 1 91.81 109 ALA A C 1
ATOM 810 O O . ALA A 1 109 ? -19.828 -9.133 -7.109 1 91.81 109 ALA A O 1
ATOM 811 N N . ILE A 1 110 ? -17.609 -9.031 -6.66 1 90.62 110 ILE A N 1
ATOM 812 C CA . ILE A 1 110 ? -17.859 -9.562 -5.324 1 90.62 110 ILE A CA 1
ATOM 813 C C . ILE A 1 110 ? -17.75 -8.438 -4.297 1 90.62 110 ILE A C 1
ATOM 815 O O . ILE A 1 110 ? -17.609 -8.695 -3.098 1 90.62 110 ILE A O 1
ATOM 819 N N . GLY A 1 111 ? -17.609 -7.184 -4.699 1 90.88 111 GLY A N 1
ATOM 820 C CA . GLY A 1 111 ? -17.844 -6.062 -3.803 1 90.88 111 GLY A CA 1
ATOM 821 C C . GLY A 1 111 ? -16.578 -5.312 -3.438 1 90.88 111 GLY A C 1
ATOM 822 O O . GLY A 1 111 ? -16.594 -4.461 -2.547 1 90.88 111 GLY A O 1
ATOM 823 N N . PHE A 1 112 ? -15.492 -5.59 -4.074 1 91.88 112 PHE A N 1
ATOM 824 C CA . PHE A 1 112 ? -14.258 -4.883 -3.762 1 91.88 112 PHE A CA 1
ATOM 825 C C . PHE A 1 112 ? -14.062 -3.693 -4.695 1 91.88 112 PHE A C 1
ATOM 827 O O . PHE A 1 112 ? -14.469 -3.74 -5.859 1 91.88 112 PHE A O 1
ATOM 834 N N . ARG A 1 113 ? -13.336 -2.703 -4.191 1 93.12 113 ARG A N 1
ATOM 835 C CA . ARG A 1 113 ? -13.398 -1.405 -4.855 1 93.12 113 ARG A CA 1
ATOM 836 C C . ARG A 1 113 ? -12.109 -1.127 -5.625 1 93.12 113 ARG A C 1
ATOM 838 O O . ARG A 1 113 ? -11.703 0.028 -5.766 1 93.12 113 ARG A O 1
ATOM 845 N N . ASP A 1 114 ? -11.414 -2.178 -5.996 1 94.31 114 ASP A N 1
ATOM 846 C CA . ASP A 1 114 ? -10.172 -2.039 -6.758 1 94.31 114 ASP A CA 1
ATOM 847 C C . ASP A 1 114 ? -10.383 -1.182 -8 1 94.31 114 ASP A C 1
ATOM 849 O O . ASP A 1 114 ? -9.656 -0.214 -8.227 1 94.31 114 ASP A O 1
ATOM 853 N N . ALA A 1 115 ? -11.422 -1.534 -8.742 1 93.69 115 ALA A N 1
ATOM 854 C CA . ALA A 1 115 ? -11.703 -0.856 -10.008 1 93.69 115 ALA A CA 1
ATOM 855 C C . ALA A 1 115 ? -12.031 0.617 -9.781 1 93.69 115 ALA A C 1
ATOM 857 O O . ALA A 1 115 ? -11.625 1.479 -10.562 1 93.69 115 ALA A O 1
ATOM 858 N N . ALA A 1 116 ? -12.734 0.923 -8.742 1 94.44 116 ALA A N 1
ATOM 859 C CA . ALA A 1 116 ? -13.125 2.297 -8.43 1 94.44 116 ALA A CA 1
ATOM 860 C C . ALA A 1 116 ? -11.906 3.154 -8.117 1 94.44 116 ALA A C 1
ATOM 862 O O . ALA A 1 116 ? -11.859 4.332 -8.484 1 94.44 116 ALA A O 1
ATOM 863 N N . ILE A 1 117 ? -10.93 2.543 -7.48 1 96.75 117 ILE A N 1
ATOM 864 C CA . ILE A 1 117 ? -9.727 3.295 -7.133 1 96.75 117 ILE A CA 1
ATOM 865 C C . ILE A 1 117 ? -8.906 3.57 -8.391 1 96.75 117 ILE A C 1
ATOM 867 O O . ILE A 1 117 ? -8.398 4.676 -8.578 1 96.75 117 ILE A O 1
ATOM 871 N N . TYR A 1 118 ? -8.789 2.598 -9.266 1 96.88 118 TYR A N 1
ATOM 872 C CA . TYR A 1 118 ? -8.156 2.85 -10.555 1 96.88 118 TYR A CA 1
ATOM 873 C C . TYR A 1 118 ? -8.836 4 -11.281 1 96.88 118 TYR A C 1
ATOM 875 O O . TYR A 1 118 ? -8.172 4.883 -11.828 1 96.88 118 TYR A O 1
ATOM 883 N N . ASP A 1 119 ? -10.148 3.986 -11.312 1 96 119 ASP A N 1
ATOM 884 C CA . ASP A 1 119 ? -10.914 5.027 -11.992 1 96 119 ASP A CA 1
ATOM 885 C C . ASP A 1 119 ? -10.633 6.402 -11.391 1 96 119 ASP A C 1
ATOM 887 O O . ASP A 1 119 ? -10.492 7.387 -12.117 1 96 119 ASP A O 1
ATOM 891 N N . PHE A 1 120 ? -10.562 6.441 -10.117 1 97.75 120 PHE A N 1
ATOM 892 C CA . PHE A 1 120 ? -10.297 7.688 -9.414 1 97.75 120 PHE A CA 1
ATOM 893 C C . PHE A 1 120 ? -8.938 8.25 -9.805 1 97.75 120 PHE A C 1
ATOM 895 O O . PHE A 1 120 ? -8.805 9.438 -10.102 1 97.75 120 PHE A O 1
ATOM 902 N N . ILE A 1 121 ? -7.945 7.371 -9.836 1 97.56 121 ILE A N 1
ATOM 903 C CA . ILE A 1 121 ? -6.598 7.777 -10.219 1 97.56 121 ILE A CA 1
ATOM 904 C C . ILE A 1 121 ? -6.594 8.234 -11.68 1 97.56 121 ILE A C 1
ATOM 906 O O . ILE A 1 121 ? -6.062 9.297 -12 1 97.56 121 ILE A O 1
ATOM 910 N N . ASN A 1 122 ? -7.254 7.535 -12.516 1 96.56 122 ASN A N 1
ATOM 911 C CA . ASN A 1 122 ? -7.277 7.82 -13.945 1 96.56 122 ASN A CA 1
ATOM 912 C C . ASN A 1 122 ? -8.07 9.086 -14.25 1 96.56 122 ASN A C 1
ATOM 914 O O . ASN A 1 122 ? -7.898 9.695 -15.312 1 96.56 122 ASN A O 1
ATOM 918 N N . ALA A 1 123 ? -8.914 9.453 -13.328 1 96.56 123 ALA A N 1
ATOM 919 C CA . ALA A 1 123 ? -9.703 10.672 -13.477 1 96.56 123 ALA A CA 1
ATOM 920 C C . ALA A 1 123 ? -8.93 11.891 -12.984 1 96.56 123 ALA A C 1
ATOM 922 O O . ALA A 1 123 ? -9.484 12.992 -12.891 1 96.56 123 ALA A O 1
ATOM 923 N N . GLY A 1 124 ? -7.641 11.734 -12.609 1 95.56 124 GLY A N 1
ATOM 924 C CA . GLY A 1 124 ? -6.82 12.836 -12.125 1 95.56 124 GLY A CA 1
ATOM 925 C C . GLY A 1 124 ? -7.105 13.211 -10.688 1 95.56 124 GLY A C 1
ATOM 926 O O . GLY A 1 124 ? -7.047 14.383 -10.32 1 95.56 124 GLY A O 1
ATOM 927 N N . LEU A 1 125 ? -7.598 12.234 -9.891 1 96.19 125 LEU A N 1
ATOM 928 C CA . LEU A 1 125 ? -7.852 12.375 -8.461 1 96.19 125 LEU A CA 1
ATOM 929 C C . LEU A 1 125 ? -8.969 13.383 -8.203 1 96.19 125 LEU A C 1
ATOM 931 O O . LEU A 1 125 ? -8.984 14.047 -7.164 1 96.19 125 LEU A O 1
ATOM 935 N N . LYS A 1 126 ? -9.789 13.523 -9.156 1 93.19 126 LYS A N 1
ATOM 936 C CA . LYS A 1 126 ? -10.969 14.367 -9.039 1 93.19 126 LYS A CA 1
ATOM 937 C C . LYS A 1 126 ? -12.188 13.555 -8.625 1 93.19 126 LYS A C 1
ATOM 939 O O . LYS A 1 126 ? -12.328 12.391 -9.016 1 93.19 126 LYS A O 1
ATOM 944 N N . GLY A 1 127 ? -13.055 14.133 -7.754 1 90.38 127 GLY A N 1
ATOM 945 C CA . GLY A 1 127 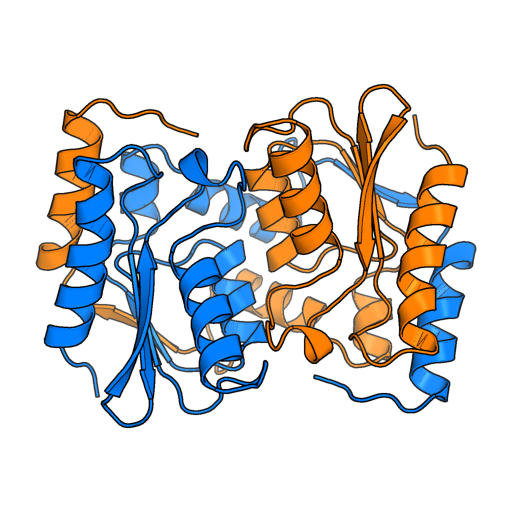? -14.258 13.453 -7.293 1 90.38 127 GLY A CA 1
ATOM 946 C C . GLY A 1 127 ? -14.383 13.422 -5.785 1 90.38 127 GLY A C 1
ATOM 947 O O . GLY A 1 127 ? -13.625 14.086 -5.078 1 90.38 127 GLY A O 1
ATOM 948 N N . ASP A 1 128 ? -15.328 12.547 -5.293 1 93.38 128 ASP A N 1
ATOM 949 C CA . ASP A 1 128 ? -15.711 12.633 -3.891 1 93.38 128 ASP A CA 1
ATOM 950 C C . ASP A 1 128 ? -15.094 11.492 -3.082 1 93.38 128 ASP A C 1
ATOM 952 O O . ASP A 1 128 ? -15.375 11.344 -1.893 1 93.38 128 ASP A O 1
ATOM 956 N N . MET A 1 129 ? -14.211 10.688 -3.691 1 95.69 129 MET A N 1
ATOM 957 C CA . MET A 1 129 ? -13.625 9.531 -3.021 1 95.69 129 MET A CA 1
ATOM 958 C C . MET A 1 129 ? -12.648 9.969 -1.937 1 95.69 129 MET A C 1
ATOM 960 O O . MET A 1 129 ? -12.562 9.336 -0.882 1 95.69 129 MET A O 1
ATOM 964 N N . LEU A 1 130 ? -11.891 11.047 -2.217 1 97.19 130 LEU A N 1
ATOM 965 C CA . LEU A 1 130 ? -10.852 11.562 -1.332 1 97.19 130 LEU A CA 1
ATOM 966 C C . LEU A 1 130 ? -10.594 13.039 -1.601 1 97.19 130 LEU A C 1
ATOM 968 O O . LEU A 1 130 ? -10.438 13.445 -2.754 1 97.19 130 LEU A O 1
ATOM 972 N N . ALA A 1 131 ? -10.625 13.836 -0.602 1 97.38 131 ALA A N 1
ATOM 973 C CA . ALA A 1 131 ? -10.242 15.242 -0.714 1 97.38 131 ALA A CA 1
ATOM 974 C C . ALA A 1 131 ? -8.758 15.43 -0.425 1 97.38 131 ALA A C 1
ATOM 976 O O . ALA A 1 131 ? -8.273 15.078 0.656 1 97.38 131 ALA A O 1
ATOM 977 N N . LEU A 1 132 ? -8.031 15.922 -1.362 1 97.38 132 LEU A N 1
ATOM 978 C CA . LEU A 1 132 ? -6.609 16.219 -1.271 1 97.38 132 LEU A CA 1
ATOM 979 C C . LEU A 1 132 ? -6.363 17.719 -1.38 1 97.38 132 LEU A C 1
ATOM 981 O O . LEU A 1 132 ? -6.766 18.344 -2.359 1 97.38 132 LEU A O 1
ATOM 985 N N . THR A 1 133 ? -5.707 18.266 -0.396 1 97.81 133 THR A N 1
ATOM 986 C CA . THR A 1 133 ? -5.383 19.688 -0.473 1 97.81 133 THR A CA 1
ATOM 987 C C . THR A 1 133 ? -3.957 19.938 -0 1 97.81 133 THR A C 1
ATOM 989 O O . THR A 1 133 ? -3.51 19.344 0.988 1 97.81 133 THR A O 1
ATOM 992 N N . GLN A 1 134 ? -3.279 20.797 -0.707 1 98.31 134 GLN A N 1
ATOM 993 C CA . GLN A 1 134 ? -1.901 21.141 -0.372 1 98.31 134 GLN A CA 1
ATOM 994 C C . GLN A 1 134 ? -1.85 22.328 0.597 1 98.31 134 GLN A C 1
ATOM 996 O O . GLN A 1 134 ? -2.588 23.297 0.437 1 98.31 134 GLN A O 1
ATOM 1001 N N . HIS A 1 135 ? -1.027 22.141 1.595 1 98.56 135 HIS A N 1
ATOM 1002 C CA . HIS A 1 135 ? -0.801 23.219 2.543 1 98.56 135 HIS A CA 1
ATOM 1003 C C . HIS A 1 135 ? 0.654 23.266 2.996 1 98.56 135 HIS A C 1
ATOM 1005 O O . HIS A 1 135 ? 1.323 22.234 3.045 1 98.56 135 HIS A O 1
ATOM 1011 N N . ASP A 1 136 ? 1.201 24.391 3.277 1 98.25 136 ASP A N 1
ATOM 1012 C CA . ASP A 1 136 ? 2.43 24.656 4.02 1 98.25 136 ASP A CA 1
ATOM 1013 C C . ASP A 1 136 ? 3.619 23.938 3.393 1 98.25 136 ASP A C 1
ATOM 1015 O O . ASP A 1 136 ? 4.395 23.281 4.094 1 98.25 136 ASP A O 1
ATOM 1019 N N . ARG A 1 137 ? 3.73 23.984 2.08 1 98.06 137 ARG A N 1
ATOM 1020 C CA . ARG A 1 137 ? 4.871 23.438 1.363 1 98.06 137 ARG A CA 1
ATOM 1021 C C . ARG A 1 137 ? 6.18 24.031 1.86 1 98.06 137 ARG A C 1
ATOM 1023 O O . ARG A 1 137 ? 7.191 23.344 1.957 1 98.06 137 ARG A O 1
ATOM 1030 N N . GLU A 1 138 ? 6.168 25.281 2.176 1 97.75 138 GLU A N 1
ATOM 1031 C CA . GLU A 1 138 ? 7.375 25.953 2.65 1 97.75 138 GLU A CA 1
ATOM 1032 C C . GLU A 1 138 ? 7.883 25.312 3.941 1 97.75 138 GLU A C 1
ATOM 1034 O O . GLU A 1 138 ? 9.094 25.266 4.184 1 97.75 138 GLU A O 1
ATOM 1039 N N . LEU A 1 139 ? 6.973 24.828 4.688 1 97.81 139 LEU A N 1
ATOM 1040 C CA . LEU A 1 139 ? 7.305 24.172 5.941 1 97.81 139 LEU A CA 1
ATOM 1041 C C . LEU A 1 139 ? 7.938 22.812 5.684 1 97.81 139 LEU A C 1
ATOM 1043 O O . LEU A 1 139 ? 8.883 22.422 6.371 1 97.81 139 LEU A O 1
ATOM 1047 N N . THR A 1 140 ? 7.477 22.125 4.66 1 98.12 140 THR A N 1
ATOM 1048 C CA . THR A 1 140 ? 7.828 20.719 4.508 1 98.12 140 THR A CA 1
ATOM 1049 C C . THR A 1 140 ? 8.977 20.547 3.516 1 98.12 140 THR A C 1
ATOM 1051 O O . THR A 1 140 ? 9.727 19.578 3.584 1 98.12 140 THR A O 1
ATOM 1054 N N . ILE A 1 141 ? 9.227 21.484 2.637 1 98 141 ILE A N 1
ATOM 1055 C CA . ILE A 1 141 ? 10.164 21.344 1.527 1 98 141 ILE A CA 1
ATOM 1056 C C . ILE A 1 141 ? 11.594 21.25 2.062 1 98 141 ILE A C 1
ATOM 1058 O O . ILE A 1 141 ? 12.477 20.688 1.409 1 98 141 ILE A O 1
ATOM 1062 N N . GLY A 1 142 ? 11.867 21.75 3.256 1 96.12 142 GLY A N 1
ATOM 1063 C CA . GLY A 1 142 ? 13.188 21.719 3.854 1 96.12 142 GLY A CA 1
ATOM 1064 C C . GLY A 1 142 ? 13.727 20.312 4.047 1 96.12 142 GLY A C 1
ATOM 1065 O O . GLY A 1 142 ? 14.922 20.078 3.854 1 96.12 142 GLY A O 1
ATOM 1066 N N . ALA A 1 143 ? 12.852 19.391 4.441 1 95.62 143 ALA A N 1
ATOM 1067 C CA . ALA A 1 143 ? 13.281 18.016 4.641 1 95.62 143 ALA A CA 1
ATOM 1068 C C . ALA A 1 143 ? 13.82 17.406 3.348 1 95.62 143 ALA A C 1
ATOM 1070 O O . ALA A 1 143 ? 14.797 16.656 3.365 1 95.62 143 ALA A O 1
ATOM 1071 N N . PHE A 1 144 ? 13.18 17.734 2.217 1 95 144 PHE A N 1
ATOM 1072 C CA . PHE A 1 144 ? 13.641 17.25 0.921 1 95 144 PHE A CA 1
ATOM 1073 C C . PHE A 1 144 ? 15.008 17.828 0.574 1 95 144 PHE A C 1
ATOM 1075 O O . PHE A 1 144 ? 15.906 17.109 0.138 1 95 144 PHE A O 1
ATOM 1082 N N . LYS A 1 145 ? 15.141 19.078 0.81 1 93.31 145 LYS A N 1
ATOM 1083 C CA . LYS A 1 145 ? 16.406 19.734 0.519 1 93.31 145 LYS A CA 1
ATOM 1084 C C . LYS A 1 145 ? 17.547 19.141 1.358 1 93.31 145 LYS A C 1
ATOM 1086 O O . LYS A 1 145 ? 18.625 18.859 0.84 1 93.31 145 LYS A O 1
ATOM 1091 N N . ASP A 1 146 ? 17.266 18.984 2.605 1 93.25 146 ASP A N 1
ATOM 1092 C CA . ASP A 1 146 ? 18.266 18.422 3.516 1 93.25 146 ASP A CA 1
ATOM 1093 C C . ASP A 1 146 ? 18.625 16.984 3.127 1 93.25 146 ASP A C 1
ATOM 1095 O O . ASP A 1 146 ? 19.797 16.594 3.205 1 93.25 146 ASP A O 1
ATOM 1099 N N . TYR A 1 147 ? 17.656 16.297 2.719 1 92.06 147 TYR A N 1
ATOM 1100 C CA . TYR A 1 147 ? 17.859 14.906 2.314 1 92.06 147 TYR A CA 1
ATOM 1101 C C . TYR A 1 147 ? 18.75 14.82 1.078 1 92.06 147 TYR A C 1
ATOM 1103 O O . TYR A 1 147 ? 19.641 13.984 1.012 1 92.06 147 TYR A O 1
ATOM 1111 N N . GLN A 1 148 ? 18.484 15.602 0.122 1 88 148 GLN A N 1
ATOM 1112 C CA . GLN A 1 148 ? 19.25 15.648 -1.112 1 88 148 GLN A CA 1
ATOM 1113 C C . GLN A 1 148 ? 20.703 16.031 -0.835 1 88 148 GLN A C 1
ATOM 1115 O O . GLN A 1 148 ? 21.625 15.43 -1.399 1 88 148 GLN A O 1
ATOM 1120 N N . SER A 1 149 ? 20.859 16.938 0.072 1 88.44 149 SER A N 1
ATOM 1121 C CA . SER A 1 149 ? 22.203 17.422 0.406 1 88.44 149 SER A CA 1
ATOM 1122 C C . SER A 1 149 ? 23 16.359 1.149 1 88.44 149 SER A C 1
ATOM 1124 O O . SER A 1 149 ? 24.234 16.297 1.024 1 88.44 149 SER A O 1
ATOM 1126 N N . ALA A 1 150 ? 22.297 15.586 1.896 1 85.5 150 ALA A N 1
ATOM 1127 C CA . ALA A 1 150 ? 22.953 14.555 2.703 1 85.5 150 ALA A CA 1
ATOM 1128 C C . ALA A 1 150 ? 23.344 13.359 1.848 1 85.5 150 ALA A C 1
ATOM 1130 O O . ALA A 1 150 ? 24.016 12.445 2.324 1 85.5 150 ALA A O 1
ATOM 1131 N N . GLN A 1 151 ? 23.047 13.328 0.606 1 73.62 151 GLN A N 1
ATOM 1132 C CA . GLN A 1 151 ? 23.375 12.273 -0.345 1 73.62 151 GLN A CA 1
ATOM 1133 C C . GLN A 1 151 ? 22.969 10.906 0.193 1 73.62 151 GLN A C 1
ATOM 1135 O O . GLN A 1 151 ? 23.781 9.969 0.199 1 73.62 151 GLN A O 1
ATOM 1140 N N . LYS A 1 152 ? 21.797 10.828 0.587 1 76.56 152 LYS A N 1
ATOM 1141 C CA . LYS A 1 152 ? 21.297 9.602 1.204 1 76.56 152 LYS A CA 1
ATOM 1142 C C . LYS A 1 152 ? 20.922 8.57 0.147 1 76.56 152 LYS A C 1
ATOM 1144 O O . LYS A 1 152 ? 20.812 8.891 -1.038 1 76.56 152 LYS A O 1
ATOM 1149 N N . LYS A 1 153 ? 20.859 7.367 0.601 1 68.5 153 LYS A N 1
ATOM 1150 C CA . LYS A 1 153 ? 20.516 6.246 -0.27 1 68.5 153 LYS A CA 1
ATOM 1151 C C . LYS A 1 153 ? 19.125 6.414 -0.863 1 68.5 153 LYS A C 1
ATOM 1153 O O . LYS A 1 153 ? 18.141 6.539 -0.127 1 68.5 153 LYS A O 1
ATOM 1158 N N . LEU A 1 154 ? 19.172 6.484 -2.32 1 75.12 154 LEU A N 1
ATOM 1159 C CA . LEU A 1 154 ? 17.906 6.531 -3.047 1 75.12 154 LEU A CA 1
ATOM 1160 C C . LEU A 1 154 ? 17.453 5.129 -3.441 1 75.12 154 LEU A C 1
ATOM 1162 O O . LEU A 1 154 ? 18.281 4.266 -3.74 1 75.12 154 LEU A O 1
ATOM 1166 N N . TYR A 1 155 ? 16.234 4.848 -3.301 1 77.69 155 TYR A N 1
ATOM 1167 C CA . TYR A 1 155 ? 15.703 3.535 -3.652 1 77.69 155 TYR A CA 1
ATOM 1168 C C . TYR A 1 155 ? 14.352 3.662 -4.348 1 77.69 155 TYR A C 1
ATOM 1170 O O . TYR A 1 155 ? 13.656 4.672 -4.191 1 77.69 155 TYR A O 1
ATOM 1178 N N . MET B 1 1 ? -11.234 21.344 9.523 1 88.88 1 MET B N 1
ATOM 1179 C CA . MET B 1 1 ? -10.43 22.516 9.156 1 88.88 1 MET B CA 1
ATOM 1180 C C . MET B 1 1 ? -8.945 22.219 9.32 1 88.88 1 MET B C 1
ATOM 1182 O O . MET B 1 1 ? -8.531 21.578 10.289 1 88.88 1 MET B O 1
ATOM 1186 N N . TYR B 1 2 ? -8.164 22.656 8.336 1 97.94 2 TYR B N 1
ATOM 1187 C CA . TYR B 1 2 ? -6.723 22.453 8.328 1 97.94 2 TYR B CA 1
ATOM 1188 C C . TYR B 1 2 ? -6.078 23.062 9.57 1 97.94 2 TYR B C 1
ATOM 1190 O O . TYR B 1 2 ? -6.441 24.172 9.984 1 97.94 2 TYR B O 1
ATOM 1198 N N . ARG B 1 3 ? -5.172 22.297 10.195 1 98.31 3 ARG B N 1
ATOM 1199 C CA . ARG B 1 3 ? -4.406 22.766 11.344 1 98.31 3 ARG B CA 1
ATOM 1200 C C . ARG B 1 3 ? -2.906 22.609 11.102 1 98.31 3 ARG B C 1
ATOM 1202 O O . ARG B 1 3 ? -2.381 21.484 11.117 1 98.31 3 ARG B O 1
ATOM 1209 N N . LYS B 1 4 ? -2.188 23.656 11.086 1 98.56 4 LYS B N 1
ATOM 1210 C CA . LYS B 1 4 ? -0.776 23.719 10.727 1 98.56 4 LYS B CA 1
ATOM 1211 C C . LYS B 1 4 ? 0.074 22.906 11.688 1 98.56 4 LYS B C 1
ATOM 1213 O O . LYS B 1 4 ? 1.101 22.344 11.305 1 98.56 4 LYS B O 1
ATOM 1218 N N . GLU B 1 5 ? -0.326 22.812 12.953 1 98.56 5 GLU B N 1
ATOM 1219 C CA . GLU B 1 5 ? 0.45 22.094 13.961 1 98.56 5 GLU B CA 1
ATOM 1220 C C . GLU B 1 5 ? 0.6 20.609 13.594 1 98.56 5 GLU B C 1
ATOM 1222 O O . GLU B 1 5 ? 1.63 20 13.875 1 98.56 5 GLU B O 1
ATOM 1227 N N . PHE B 1 6 ? -0.397 20.016 12.961 1 98.81 6 PHE B N 1
ATOM 1228 C CA . PHE B 1 6 ? -0.333 18.609 12.578 1 98.81 6 PHE B CA 1
ATOM 1229 C C . PHE B 1 6 ? 0.572 18.422 11.367 1 98.81 6 PHE B C 1
ATOM 1231 O O . PHE B 1 6 ? 1.259 17.406 11.25 1 98.81 6 PHE B O 1
ATOM 1238 N N . MET B 1 7 ? 0.61 19.438 10.414 1 98.81 7 MET B N 1
ATOM 1239 C CA . MET B 1 7 ? 1.572 19.391 9.312 1 98.81 7 MET B CA 1
ATOM 1240 C C . MET B 1 7 ? 2.998 19.531 9.836 1 98.81 7 MET B C 1
ATOM 1242 O O . MET B 1 7 ? 3.912 18.859 9.336 1 98.81 7 MET B O 1
ATOM 1246 N N . ALA B 1 8 ? 3.129 20.328 10.852 1 98.75 8 ALA B N 1
ATOM 1247 C CA . ALA B 1 8 ? 4.438 20.469 11.484 1 98.75 8 ALA B CA 1
ATOM 1248 C C . ALA B 1 8 ? 4.898 19.141 12.086 1 98.75 8 ALA B C 1
ATOM 1250 O O . ALA B 1 8 ? 6.082 18.797 12.023 1 98.75 8 ALA B O 1
ATOM 1251 N N . MET B 1 9 ? 3.973 18.422 12.648 1 98.69 9 MET B N 1
ATOM 1252 C CA . MET B 1 9 ? 4.297 17.109 13.203 1 98.69 9 MET B CA 1
ATOM 1253 C C . MET B 1 9 ? 4.703 16.141 12.102 1 98.69 9 MET B C 1
ATOM 1255 O O . MET B 1 9 ? 5.656 15.367 12.266 1 98.69 9 MET B O 1
ATOM 1259 N N . ALA B 1 10 ? 3.943 16.141 11 1 98.75 10 ALA B N 1
ATOM 1260 C CA . ALA B 1 10 ? 4.312 15.305 9.859 1 98.75 10 ALA B CA 1
ATOM 1261 C C . ALA B 1 10 ? 5.711 15.656 9.352 1 98.75 10 ALA B C 1
ATOM 1263 O O . ALA B 1 10 ? 6.5 14.773 9.031 1 98.75 10 ALA B O 1
ATOM 1264 N N . ASN B 1 11 ? 5.969 16.938 9.312 1 98.38 11 ASN B N 1
ATOM 1265 C CA . ASN B 1 11 ? 7.281 17.391 8.883 1 98.38 11 ASN B CA 1
ATOM 1266 C C . ASN B 1 11 ? 8.375 16.938 9.844 1 98.38 11 ASN B C 1
ATOM 1268 O O . ASN B 1 11 ? 9.484 16.609 9.422 1 98.38 11 ASN B O 1
ATOM 1272 N N . GLU B 1 12 ? 8.125 17 11.125 1 97.88 12 GLU B N 1
ATOM 1273 C CA . GLU B 1 12 ? 9.086 16.5 12.109 1 97.88 12 GLU B CA 1
ATOM 1274 C C . GLU B 1 12 ? 9.406 15.031 11.883 1 97.88 12 GLU B C 1
ATOM 1276 O O . GLU B 1 12 ? 10.562 14.625 11.977 1 97.88 12 GLU B O 1
ATOM 1281 N N . GLU B 1 13 ? 8.398 14.234 11.602 1 97.75 13 GLU B N 1
ATOM 1282 C CA . GLU B 1 13 ? 8.609 12.836 11.25 1 97.75 13 GLU B CA 1
ATOM 1283 C C . GLU B 1 13 ? 9.492 12.703 10.016 1 97.75 13 GLU B C 1
ATOM 1285 O O . GLU B 1 13 ? 10.391 11.867 9.969 1 97.75 13 GLU B O 1
ATOM 1290 N N . ALA B 1 14 ? 9.227 13.492 8.992 1 96.94 14 ALA B N 1
ATOM 1291 C CA . ALA B 1 14 ? 10.016 13.461 7.766 1 96.94 14 ALA B CA 1
ATOM 1292 C C . ALA B 1 14 ? 11.477 13.789 8.047 1 96.94 14 ALA B C 1
ATOM 1294 O O . ALA B 1 14 ? 12.383 13.125 7.527 1 96.94 14 ALA B O 1
ATOM 1295 N N . LYS B 1 15 ? 11.703 14.719 8.891 1 95.31 15 LYS B N 1
ATOM 1296 C CA . LYS B 1 15 ? 13.047 15.195 9.203 1 95.31 15 LYS B CA 1
ATOM 1297 C C . LYS B 1 15 ? 13.836 14.133 9.977 1 95.31 15 LYS B C 1
ATOM 1299 O O . LYS B 1 15 ? 15.07 14.109 9.93 1 95.31 15 LYS B O 1
ATOM 1304 N N . ALA B 1 16 ? 13.109 13.336 10.672 1 91.06 16 ALA B N 1
ATOM 1305 C CA . ALA B 1 16 ? 13.758 12.258 11.414 1 91.06 16 ALA B CA 1
ATOM 1306 C C . ALA B 1 16 ? 14.586 11.375 10.492 1 91.06 16 ALA B C 1
ATOM 1308 O O . ALA B 1 16 ? 15.594 10.789 10.906 1 91.06 16 ALA B O 1
ATOM 1309 N N . ASN B 1 17 ? 14.273 11.328 9.25 1 89.19 17 ASN B N 1
ATOM 1310 C CA . ASN B 1 17 ? 14.977 10.469 8.297 1 89.19 17 ASN B CA 1
ATOM 1311 C C . ASN B 1 17 ? 16.109 11.219 7.59 1 89.19 17 ASN B C 1
ATOM 1313 O O . ASN B 1 17 ? 16.875 10.617 6.848 1 89.19 17 ASN B O 1
ATOM 1317 N N . VAL B 1 18 ? 16.156 12.492 7.734 1 83.56 18 VAL B N 1
ATOM 1318 C CA . VAL B 1 18 ? 17.266 13.266 7.176 1 83.56 18 VAL B CA 1
ATOM 1319 C C . VAL B 1 18 ? 18.562 12.891 7.883 1 83.56 18 VAL B C 1
ATOM 1321 O O . VAL B 1 18 ? 19.594 12.688 7.234 1 83.56 18 VAL B O 1
ATOM 1324 N N . ASN B 1 19 ? 18.406 12.758 9.102 1 79.94 19 ASN B N 1
ATOM 1325 C CA . ASN B 1 19 ? 19.594 12.406 9.875 1 79.94 19 ASN B CA 1
ATOM 1326 C C . ASN B 1 19 ? 19.656 10.906 10.148 1 79.94 19 ASN B C 1
ATOM 1328 O O . ASN B 1 19 ? 20.641 10.414 10.711 1 79.94 19 ASN B O 1
ATOM 1332 N N . GLY B 1 20 ? 18.703 10.195 9.773 1 83.19 20 GLY B N 1
ATOM 1333 C CA . GLY B 1 20 ? 18.625 8.766 10.047 1 83.19 20 GLY B CA 1
ATOM 1334 C C . GLY B 1 20 ? 18.812 7.914 8.805 1 83.19 20 GLY B C 1
ATOM 1335 O O . GLY B 1 20 ? 19.219 8.414 7.754 1 83.19 20 GLY B O 1
ATOM 1336 N N . SER B 1 21 ? 18.625 6.641 9.031 1 85.12 21 SER B N 1
ATOM 1337 C CA . SER B 1 21 ? 18.828 5.695 7.941 1 85.12 21 SER B CA 1
ATOM 1338 C C . SER B 1 21 ? 17.625 4.777 7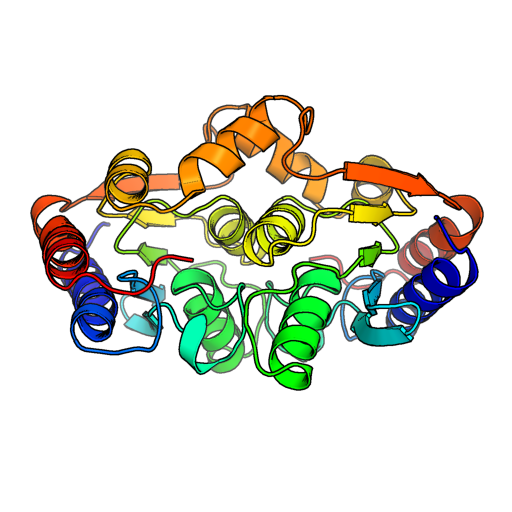.77 1 85.12 21 SER B C 1
ATOM 1340 O O . SER B 1 21 ? 17.75 3.668 7.25 1 85.12 21 SER B O 1
ATOM 1342 N N . ASP B 1 22 ? 16.516 5.355 8.172 1 90 22 ASP B N 1
ATOM 1343 C CA . ASP B 1 22 ? 15.336 4.492 8.188 1 90 22 ASP B CA 1
ATOM 1344 C C . ASP B 1 22 ? 14.695 4.402 6.801 1 90 22 ASP B C 1
ATOM 1346 O O . ASP B 1 22 ? 14.031 3.416 6.48 1 90 22 ASP B O 1
ATOM 1350 N N . GLY B 1 23 ? 14.883 5.539 5.984 1 93.25 23 GLY B N 1
ATOM 1351 C CA . GLY B 1 23 ? 14.258 5.645 4.672 1 93.25 23 GLY B CA 1
ATOM 1352 C C . GLY B 1 23 ? 14.227 7.062 4.141 1 93.25 23 GLY B C 1
ATOM 1353 O O . GLY B 1 23 ? 15.039 7.902 4.539 1 93.25 23 GLY B O 1
ATOM 1354 N N . GLY B 1 24 ? 13.336 7.344 3.191 1 93.5 24 GLY B N 1
ATOM 1355 C CA . GLY B 1 24 ? 13.195 8.672 2.615 1 93.5 24 GLY B CA 1
ATOM 1356 C C . GLY B 1 24 ? 12.578 9.68 3.572 1 93.5 24 GLY B C 1
ATOM 1357 O O . GLY B 1 24 ? 12.062 9.297 4.629 1 93.5 24 GLY B O 1
ATOM 1358 N N . PRO B 1 25 ? 12.695 10.914 3.244 1 96 25 PRO B N 1
ATOM 1359 C CA . PRO B 1 25 ? 12.258 11.992 4.125 1 96 25 PRO B CA 1
ATOM 1360 C C . PRO B 1 25 ? 10.758 12.258 4.027 1 96 25 PRO B C 1
ATOM 1362 O O . PRO B 1 25 ? 10.344 13.344 3.611 1 96 25 PRO B O 1
ATOM 1365 N N . PHE B 1 26 ? 9.969 11.383 4.41 1 97.81 26 PHE B N 1
ATOM 1366 C CA . PHE B 1 26 ? 8.508 11.453 4.363 1 97.81 26 PHE B CA 1
ATOM 1367 C C . PHE B 1 26 ? 7.91 11.141 5.73 1 97.81 26 PHE B C 1
ATOM 1369 O O . PHE B 1 26 ? 8.328 10.195 6.398 1 97.81 26 PHE B O 1
ATOM 1376 N N . GLY B 1 27 ? 6.965 11.922 6.176 1 98.5 27 GLY B N 1
ATOM 1377 C CA . GLY B 1 27 ? 6.285 11.75 7.449 1 98.5 27 GLY B CA 1
ATOM 1378 C C . GLY B 1 27 ? 4.781 11.938 7.359 1 98.5 27 GLY B C 1
ATOM 1379 O O . GLY B 1 27 ? 4.289 12.602 6.441 1 98.5 27 GLY B O 1
ATOM 1380 N N . CYS B 1 28 ? 4.082 11.328 8.312 1 98.88 28 CYS B N 1
ATOM 1381 C CA . CYS B 1 28 ? 2.625 11.305 8.289 1 98.88 28 CYS B CA 1
ATOM 1382 C C . CYS B 1 28 ? 2.053 11.289 9.695 1 98.88 28 CYS B C 1
ATOM 1384 O O . CYS B 1 28 ? 2.648 10.711 10.609 1 98.88 28 CYS B O 1
ATOM 1386 N N . VAL B 1 29 ? 0.927 11.922 9.875 1 98.94 29 VAL B N 1
ATOM 1387 C CA . VAL B 1 29 ? 0.179 11.914 11.133 1 98.94 29 VAL B CA 1
ATOM 1388 C C . VAL B 1 29 ? -1.304 11.688 10.844 1 98.94 29 VAL B C 1
ATOM 1390 O O . VAL B 1 29 ? -1.85 12.242 9.883 1 98.94 29 VAL B O 1
ATOM 1393 N N . ILE B 1 30 ? -1.96 10.898 11.578 1 98.94 30 ILE B N 1
ATOM 1394 C CA . ILE B 1 30 ? -3.395 10.656 11.469 1 98.94 30 ILE B CA 1
ATOM 1395 C C . ILE B 1 30 ? -4.105 11.219 12.695 1 98.94 30 ILE B C 1
ATOM 1397 O O . ILE B 1 30 ? -3.707 10.953 13.836 1 98.94 30 ILE B O 1
ATOM 1401 N N . ILE B 1 31 ? -5.121 12 12.477 1 98.94 31 ILE B N 1
ATOM 1402 C CA . ILE B 1 31 ? -5.852 12.727 13.508 1 98.94 31 ILE B CA 1
ATOM 1403 C C . ILE B 1 31 ? -7.289 12.219 13.57 1 98.94 31 ILE B C 1
ATOM 1405 O O . ILE B 1 31 ? -7.914 11.969 12.539 1 98.94 31 ILE B O 1
ATOM 1409 N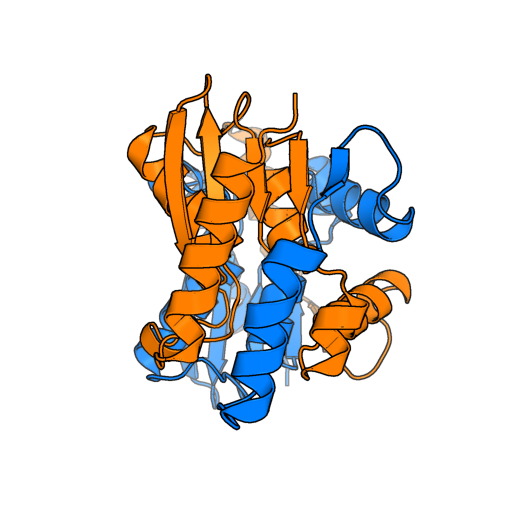 N . LYS B 1 32 ? -7.82 12.055 14.711 1 98.56 32 LYS B N 1
ATOM 1410 C CA . LYS B 1 32 ? -9.242 11.812 14.945 1 98.56 32 LYS B CA 1
ATOM 1411 C C . LYS B 1 32 ? -9.781 12.727 16.047 1 98.56 32 LYS B C 1
ATOM 1413 O O . LYS B 1 32 ? -9.234 12.773 17.141 1 98.56 32 LYS B O 1
ATOM 1418 N N . ASP B 1 33 ? -10.742 13.453 15.781 1 97.31 33 ASP B N 1
ATOM 1419 C CA . ASP B 1 33 ? -11.383 14.344 16.734 1 97.31 33 ASP B CA 1
ATOM 1420 C C . ASP B 1 33 ? -10.367 15.281 17.391 1 97.31 33 ASP B C 1
ATOM 1422 O O . ASP B 1 33 ? -10.352 15.445 18.609 1 97.31 33 ASP B O 1
ATOM 1426 N N . GLY B 1 34 ? -9.5 15.711 16.562 1 97.44 34 GLY B N 1
ATOM 1427 C CA . GLY B 1 34 ? -8.562 16.734 16.984 1 97.44 34 GLY B CA 1
ATOM 1428 C C . GLY B 1 34 ? -7.383 16.172 17.75 1 97.44 34 GLY B C 1
ATOM 1429 O O . GLY B 1 34 ? -6.543 16.922 18.25 1 97.44 34 GLY B O 1
ATOM 1430 N N . LYS B 1 35 ? -7.301 14.875 17.7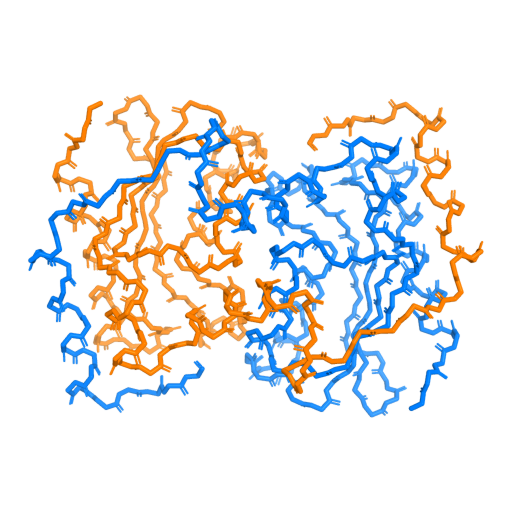97 1 98.31 35 LYS B N 1
ATOM 1431 C CA . LYS B 1 35 ? -6.215 14.234 18.531 1 98.31 35 LYS B CA 1
ATOM 1432 C C . LYS B 1 35 ? -5.379 13.336 17.625 1 98.31 35 LYS B C 1
ATOM 1434 O O . LYS B 1 35 ? -5.91 12.703 16.719 1 98.31 35 LYS B O 1
ATOM 1439 N N . VAL B 1 36 ? -4.129 13.258 17.953 1 98.81 36 VAL B N 1
ATOM 1440 C CA . VAL B 1 36 ? -3.234 12.383 17.203 1 98.81 36 VAL B CA 1
ATOM 1441 C C . VAL B 1 36 ? -3.551 10.922 17.531 1 98.81 36 VAL B C 1
ATOM 1443 O O . VAL B 1 36 ? -3.535 10.523 18.703 1 98.81 36 VAL B O 1
ATOM 1446 N N . VAL B 1 37 ? -3.797 10.172 16.516 1 98.88 37 VAL B N 1
ATOM 1447 C CA . VAL B 1 37 ? -4.012 8.734 16.672 1 98.88 37 VAL B CA 1
ATOM 1448 C C . VAL B 1 37 ? -2.703 7.988 16.422 1 98.88 37 VAL B C 1
ATOM 1450 O O . VAL B 1 37 ? -2.391 7.02 17.125 1 98.88 37 VAL B O 1
ATOM 1453 N N . SER B 1 38 ? -1.972 8.461 15.406 1 98.88 38 SER B N 1
ATOM 1454 C CA . SER B 1 38 ? -0.689 7.848 15.07 1 98.88 38 SER B CA 1
ATOM 1455 C C . SER B 1 38 ? 0.208 8.82 14.312 1 98.88 38 SER B C 1
ATOM 1457 O O . SER B 1 38 ? -0.265 9.836 13.797 1 98.88 38 SER B O 1
ATOM 1459 N N . ARG B 1 39 ? 1.39 8.602 14.312 1 98.69 39 ARG B N 1
ATOM 1460 C CA . ARG B 1 39 ? 2.42 9.289 13.539 1 98.69 39 ARG B CA 1
ATOM 1461 C C . ARG B 1 39 ? 3.521 8.328 13.109 1 98.69 39 ARG B C 1
ATOM 1463 O O . ARG B 1 39 ? 3.865 7.402 13.852 1 98.69 39 ARG B O 1
ATOM 1470 N N . ALA B 1 40 ? 4.062 8.531 11.969 1 98.5 40 ALA B N 1
ATOM 1471 C CA . ALA B 1 40 ? 5.105 7.652 11.461 1 98.5 40 ALA B CA 1
ATOM 1472 C C . ALA B 1 40 ? 5.902 8.328 10.352 1 98.5 40 ALA B C 1
ATOM 1474 O O . ALA B 1 40 ? 5.461 9.336 9.781 1 98.5 40 ALA B O 1
ATOM 1475 N N . HIS B 1 41 ? 7.074 7.875 10.133 1 97.88 41 HIS B N 1
ATOM 1476 C CA . HIS B 1 41 ? 7.891 8.25 8.984 1 97.88 41 HIS B CA 1
ATOM 1477 C C . HIS B 1 41 ? 8.312 7.023 8.18 1 97.88 41 HIS B C 1
ATOM 1479 O O . HIS B 1 41 ? 8.062 5.891 8.594 1 97.88 41 HIS B O 1
ATOM 1485 N N . ASN B 1 42 ? 8.789 7.262 6.98 1 97.25 42 ASN B N 1
ATOM 1486 C CA . ASN B 1 42 ? 9.266 6.207 6.09 1 97.25 42 ASN B CA 1
ATOM 1487 C C . ASN B 1 42 ? 10.273 5.297 6.789 1 97.25 42 ASN B C 1
ATOM 1489 O O . ASN B 1 42 ? 11.234 5.777 7.395 1 97.25 42 ASN B O 1
ATOM 1493 N N . GLN B 1 43 ? 10.055 3.98 6.75 1 97.06 43 GLN B N 1
ATOM 1494 C CA . GLN B 1 43 ? 10.891 2.994 7.426 1 97.06 43 GLN B CA 1
ATOM 1495 C C . GLN B 1 43 ? 11.328 1.895 6.461 1 97.06 43 GLN B C 1
ATOM 1497 O O . GLN B 1 43 ? 11.656 0.784 6.887 1 97.06 43 GLN B O 1
ATOM 1502 N N . VAL B 1 44 ? 11.367 2.146 5.215 1 97.62 44 VAL B N 1
ATOM 1503 C CA . VAL B 1 44 ? 11.617 1.186 4.145 1 97.62 44 VAL B CA 1
ATOM 1504 C C . VAL B 1 44 ? 12.953 0.487 4.383 1 97.62 44 VAL B C 1
ATOM 1506 O O . VAL B 1 44 ? 13.039 -0.742 4.32 1 97.62 44 VAL B O 1
ATOM 1509 N N . LEU B 1 45 ? 13.977 1.23 4.711 1 96 45 LEU B N 1
ATOM 1510 C CA . LEU B 1 45 ? 15.32 0.671 4.797 1 96 45 LEU B CA 1
ATOM 1511 C C . LEU B 1 45 ? 15.5 -0.116 6.09 1 96 45 LEU B C 1
ATOM 1513 O O . LEU B 1 45 ? 15.977 -1.255 6.066 1 96 45 LEU B O 1
ATOM 1517 N N . VAL B 1 46 ? 15.062 0.408 7.184 1 95.62 46 VAL B N 1
ATOM 1518 C CA . VAL B 1 46 ? 15.32 -0.219 8.477 1 95.62 46 VAL B CA 1
ATOM 1519 C C . VAL B 1 46 ? 14.469 -1.478 8.617 1 95.62 46 VAL B C 1
ATOM 1521 O O . VAL B 1 46 ? 14.898 -2.461 9.219 1 95.62 46 VAL B O 1
ATOM 1524 N N . ASP B 1 47 ? 13.305 -1.516 8.016 1 97.06 47 ASP B N 1
ATOM 1525 C CA . ASP B 1 47 ? 12.398 -2.65 8.156 1 97.06 47 ASP B CA 1
ATOM 1526 C C . ASP B 1 47 ? 12.594 -3.658 7.027 1 97.06 47 ASP B C 1
ATOM 1528 O O . ASP B 1 47 ? 11.969 -4.723 7.023 1 97.06 47 ASP B O 1
ATOM 1532 N N . HIS B 1 48 ? 13.422 -3.299 6.062 1 98 48 HIS B N 1
ATOM 1533 C CA . HIS B 1 48 ? 13.555 -4.117 4.863 1 98 48 HIS B CA 1
ATOM 1534 C C . HIS B 1 48 ? 12.195 -4.352 4.207 1 98 48 HIS B C 1
ATOM 1536 O O . HIS B 1 48 ? 11.859 -5.484 3.859 1 98 48 HIS B O 1
ATOM 1542 N N . ASP B 1 49 ? 11.406 -3.305 4.105 1 98.44 49 ASP B N 1
ATOM 1543 C CA . ASP B 1 49 ? 10.023 -3.361 3.631 1 98.44 49 ASP B CA 1
ATOM 1544 C C . ASP B 1 49 ? 9.719 -2.199 2.689 1 98.44 49 ASP B C 1
ATOM 1546 O O . ASP B 1 49 ? 9.477 -1.076 3.137 1 98.44 49 ASP B O 1
ATOM 1550 N N . PRO B 1 50 ? 9.641 -2.441 1.416 1 98.31 50 PRO B N 1
ATOM 1551 C CA . PRO B 1 50 ? 9.414 -1.357 0.457 1 98.31 50 PRO B CA 1
ATOM 1552 C C . PRO B 1 50 ? 8.039 -0.716 0.599 1 98.31 50 PRO B C 1
ATOM 1554 O O . PRO B 1 50 ? 7.773 0.326 -0.005 1 98.31 50 PRO B O 1
ATOM 1557 N N . THR B 1 51 ? 7.152 -1.314 1.44 1 98.56 51 THR B N 1
ATOM 1558 C CA . THR B 1 51 ? 5.816 -0.756 1.621 1 98.56 51 THR B CA 1
ATOM 1559 C C . THR B 1 51 ? 5.773 0.154 2.846 1 98.56 51 THR B C 1
ATOM 1561 O O . THR B 1 51 ? 4.801 0.886 3.047 1 98.56 51 THR B O 1
ATOM 1564 N N . ALA B 1 52 ? 6.852 0.202 3.602 1 98.38 52 ALA B N 1
ATOM 1565 C CA . ALA B 1 52 ? 6.828 0.892 4.887 1 98.38 52 ALA B CA 1
ATOM 1566 C C . ALA B 1 52 ? 6.98 2.4 4.703 1 98.38 52 ALA B C 1
ATOM 1568 O O . ALA B 1 52 ? 7.84 3.023 5.332 1 98.38 52 ALA B O 1
ATOM 1569 N N . HIS B 1 53 ? 6.184 2.961 3.824 1 98.62 53 HIS B N 1
ATOM 1570 C CA . HIS B 1 53 ? 6.082 4.41 3.709 1 98.62 53 HIS B CA 1
ATOM 1571 C C . HIS B 1 53 ? 5.445 5.02 4.953 1 98.62 53 HIS B C 1
ATOM 1573 O O . HIS B 1 53 ? 4.793 4.32 5.727 1 98.62 53 HIS B O 1
ATOM 1579 N N . GLY B 1 54 ? 5.676 6.305 5.16 1 98.44 54 GLY B N 1
ATOM 1580 C CA . GLY B 1 54 ? 5.125 6.988 6.32 1 98.44 54 GLY B CA 1
ATOM 1581 C C . GLY B 1 54 ? 3.623 6.82 6.457 1 98.44 54 GLY B C 1
ATOM 1582 O O . GLY B 1 54 ? 3.117 6.551 7.547 1 98.44 54 GLY B O 1
ATOM 1583 N N . GLU B 1 55 ? 2.855 6.984 5.359 1 98.88 55 GLU B N 1
ATOM 1584 C CA . GLU B 1 55 ? 1.4 6.871 5.371 1 98.88 55 GLU B CA 1
ATOM 1585 C C . GLU B 1 55 ? 0.96 5.441 5.688 1 98.88 55 GLU B C 1
ATOM 1587 O O . GLU B 1 55 ? 0.053 5.234 6.496 1 98.88 55 GLU B O 1
ATOM 1592 N N . ILE B 1 56 ? 1.595 4.43 5.027 1 98.88 56 ILE B N 1
ATOM 1593 C CA . ILE B 1 56 ? 1.263 3.029 5.266 1 98.88 56 ILE B CA 1
ATOM 1594 C C . ILE B 1 56 ? 1.484 2.691 6.738 1 98.88 56 ILE B C 1
ATOM 1596 O O . ILE B 1 56 ? 0.613 2.105 7.383 1 98.88 56 ILE B O 1
ATOM 1600 N N . THR B 1 57 ? 2.617 3.068 7.262 1 98.69 57 THR B N 1
ATOM 1601 C CA . THR B 1 57 ? 2.975 2.783 8.648 1 98.69 57 THR B CA 1
ATOM 1602 C C . THR B 1 57 ? 2.008 3.471 9.609 1 98.69 57 THR B C 1
ATOM 1604 O O . THR B 1 57 ? 1.568 2.867 10.586 1 98.69 57 THR B O 1
ATOM 1607 N N . ALA B 1 58 ? 1.669 4.727 9.359 1 98.88 58 ALA B N 1
ATOM 1608 C CA . ALA B 1 58 ? 0.729 5.461 10.203 1 98.88 58 ALA B CA 1
ATOM 1609 C C . ALA B 1 58 ? -0.648 4.801 10.195 1 98.88 58 ALA B C 1
ATOM 1611 O O . ALA B 1 58 ? -1.305 4.699 11.234 1 98.88 58 ALA B O 1
ATOM 1612 N N . ILE B 1 59 ? -1.078 4.379 9.023 1 98.94 59 ILE B N 1
ATOM 1613 C CA . ILE B 1 59 ? -2.381 3.738 8.883 1 98.94 59 ILE B CA 1
ATOM 1614 C C . ILE B 1 59 ? -2.398 2.428 9.664 1 98.94 59 ILE B C 1
ATOM 1616 O O . ILE B 1 59 ? -3.355 2.141 10.383 1 98.94 59 ILE B O 1
ATOM 1620 N N . ARG B 1 60 ? -1.344 1.626 9.547 1 98.62 60 ARG B N 1
ATOM 1621 C CA . ARG B 1 60 ? -1.228 0.381 10.297 1 98.62 60 ARG B CA 1
ATOM 1622 C C . ARG B 1 60 ? -1.322 0.637 11.797 1 98.62 60 ARG B C 1
ATOM 1624 O O . ARG B 1 60 ? -2.098 -0.019 12.492 1 98.62 60 ARG B O 1
ATOM 1631 N N . LYS B 1 61 ? -0.573 1.575 12.25 1 98.81 61 LYS B N 1
ATOM 1632 C CA . LYS B 1 61 ? -0.553 1.914 13.672 1 98.81 61 LYS B CA 1
ATOM 1633 C C . LYS B 1 61 ? -1.92 2.406 14.133 1 98.81 61 LYS B C 1
ATOM 1635 O O . LYS B 1 61 ? -2.367 2.062 15.234 1 98.81 61 LYS B O 1
ATOM 1640 N N . ALA B 1 62 ? -2.562 3.25 13.344 1 98.88 62 ALA B N 1
ATOM 1641 C CA . ALA B 1 62 ? -3.877 3.781 13.703 1 98.88 62 ALA B CA 1
ATOM 1642 C C . ALA B 1 62 ? -4.91 2.664 13.812 1 98.88 62 ALA B C 1
ATOM 1644 O O . ALA B 1 62 ? -5.707 2.637 14.75 1 98.88 62 ALA B O 1
ATOM 1645 N N . GLY B 1 63 ? -4.883 1.741 12.75 1 98.69 63 GLY B N 1
ATOM 1646 C CA . GLY B 1 63 ? -5.793 0.607 12.805 1 98.69 63 GLY B CA 1
ATOM 1647 C C . GLY B 1 63 ? -5.637 -0.22 14.07 1 98.69 63 GLY B C 1
ATOM 1648 O O . GLY B 1 63 ? -6.629 -0.61 14.688 1 98.69 63 GLY B O 1
ATOM 1649 N N . GLN B 1 64 ? -4.383 -0.439 14.453 1 98.38 64 GLN B N 1
ATOM 1650 C CA . GLN B 1 64 ? -4.098 -1.207 15.656 1 98.38 64 GLN B CA 1
ATOM 1651 C C . GLN B 1 64 ? -4.547 -0.455 16.906 1 98.38 64 GLN B C 1
ATOM 1653 O O . GLN B 1 64 ? -5.156 -1.04 17.812 1 98.38 64 GLN B O 1
ATOM 1658 N N . ALA B 1 65 ? -4.242 0.795 16.984 1 98.56 65 ALA B N 1
ATOM 1659 C CA . ALA B 1 65 ? -4.582 1.619 18.141 1 98.56 65 ALA B CA 1
ATOM 1660 C C . ALA B 1 65 ? -6.09 1.689 18.344 1 98.56 65 ALA B C 1
ATOM 1662 O O . ALA B 1 65 ? -6.57 1.689 19.484 1 98.56 65 ALA B O 1
ATOM 1663 N N . LEU B 1 66 ? -6.801 1.733 17.25 1 98.5 66 LEU B N 1
ATOM 1664 C CA . LEU B 1 66 ? -8.242 1.921 17.328 1 98.5 66 LEU B CA 1
ATOM 1665 C C . LEU B 1 66 ? -8.969 0.581 17.281 1 98.5 66 LEU B C 1
ATOM 1667 O O . LEU B 1 66 ? -10.18 0.519 17.484 1 98.5 66 LEU B O 1
ATOM 1671 N N . GLY B 1 67 ? -8.242 -0.476 16.906 1 98.38 67 GLY B N 1
ATOM 1672 C CA . GLY B 1 67 ? -8.82 -1.81 16.859 1 98.38 67 GLY B CA 1
ATOM 1673 C C . GLY B 1 67 ? -9.75 -2.016 15.672 1 98.38 67 GLY B C 1
ATOM 1674 O O . GLY B 1 67 ? -10.781 -2.672 15.797 1 98.38 67 GLY B O 1
ATOM 1675 N N . THR B 1 68 ? -9.406 -1.338 14.586 1 98.19 68 THR B N 1
ATOM 1676 C CA . THR B 1 68 ? -10.273 -1.438 13.414 1 98.19 68 THR B CA 1
ATOM 1677 C C . THR B 1 68 ? -9.492 -1.119 12.141 1 98.19 68 THR B C 1
ATOM 1679 O O . THR B 1 68 ? -8.484 -0.411 12.188 1 98.19 68 THR B O 1
ATOM 1682 N N . HIS B 1 69 ? -9.898 -1.656 11.023 1 98 69 HIS B N 1
ATOM 1683 C CA . HIS B 1 69 ? -9.367 -1.32 9.711 1 98 69 HIS B CA 1
ATOM 1684 C C . HIS B 1 69 ? -10.055 -0.082 9.141 1 98 69 HIS B C 1
ATOM 1686 O O . HIS B 1 69 ? -9.578 0.502 8.164 1 98 69 HIS B O 1
ATOM 1692 N N . ASP B 1 70 ? -11.219 0.264 9.656 1 98.44 70 ASP B N 1
ATOM 1693 C CA . ASP B 1 70 ? -12.039 1.375 9.188 1 98.44 70 ASP B CA 1
ATOM 1694 C C . ASP B 1 70 ? -11.703 2.662 9.93 1 98.44 70 ASP B C 1
ATOM 1696 O O . ASP B 1 70 ? -12.117 2.85 11.078 1 98.44 70 ASP B O 1
ATOM 1700 N N . LEU B 1 71 ? -11.07 3.602 9.273 1 98.75 71 LEU B N 1
ATOM 1701 C CA . LEU B 1 71 ? -10.617 4.836 9.906 1 98.75 71 LEU B CA 1
ATOM 1702 C C . LEU B 1 71 ? -11.523 6.004 9.523 1 98.75 71 LEU B C 1
ATOM 1704 O O . LEU B 1 71 ? -11.07 7.148 9.453 1 98.75 71 LEU B O 1
ATOM 1708 N N . THR B 1 72 ? -12.727 5.703 9.172 1 98.44 72 THR B N 1
ATOM 1709 C CA . THR B 1 72 ? -13.727 6.742 8.93 1 98.44 72 THR B CA 1
ATOM 1710 C C . THR B 1 72 ? -13.711 7.777 10.055 1 98.44 72 THR B C 1
ATOM 1712 O O . THR B 1 72 ? -13.648 7.422 11.234 1 98.44 72 THR B O 1
ATOM 1715 N N . GLY B 1 73 ? -13.695 9.008 9.727 1 98.25 73 GLY B N 1
ATOM 1716 C CA . GLY B 1 73 ? -13.68 10.078 10.711 1 98.25 73 GLY B CA 1
ATOM 1717 C C . GLY B 1 73 ? -12.289 10.617 10.992 1 98.25 73 GLY B C 1
ATOM 1718 O O . GLY B 1 73 ? -12.141 11.664 11.633 1 98.25 73 GLY B O 1
ATOM 1719 N N . CYS B 1 74 ? -11.273 9.93 10.539 1 98.69 74 CYS B N 1
ATOM 1720 C CA . CYS B 1 74 ? -9.906 10.414 10.688 1 98.69 74 CYS B CA 1
ATOM 1721 C C . CYS B 1 74 ? -9.523 11.344 9.539 1 98.69 74 CYS B C 1
ATOM 1723 O O . CYS B 1 74 ? -10.148 11.305 8.477 1 98.69 74 CYS B O 1
ATOM 1725 N N . GLU B 1 75 ? -8.555 12.18 9.781 1 98.75 75 GLU B N 1
ATOM 1726 C CA . GLU B 1 75 ? -7.852 12.969 8.773 1 98.75 75 GLU B CA 1
ATOM 1727 C C . GLU B 1 75 ? -6.367 12.617 8.734 1 98.75 75 GLU B C 1
ATOM 1729 O O . GLU B 1 75 ? -5.797 12.203 9.75 1 98.75 75 GLU B O 1
ATOM 1734 N N . LEU B 1 76 ? -5.828 12.836 7.598 1 98.94 76 LEU B N 1
ATOM 1735 C CA . LEU B 1 76 ? -4.43 12.461 7.422 1 98.94 76 LEU B CA 1
ATOM 1736 C C . LEU B 1 76 ? -3.598 13.656 6.969 1 98.94 76 LEU B C 1
ATOM 1738 O O . LEU B 1 76 ? -3.986 14.375 6.047 1 98.94 76 LEU B O 1
ATOM 1742 N N . TYR B 1 77 ? -2.559 13.953 7.676 1 98.94 77 TYR B N 1
ATOM 1743 C CA . TYR B 1 77 ? -1.547 14.938 7.309 1 98.94 77 TYR B CA 1
ATOM 1744 C C . TYR B 1 77 ? -0.26 14.25 6.863 1 98.94 77 TYR B C 1
ATOM 1746 O O . TYR B 1 77 ? 0.293 13.422 7.586 1 98.94 77 TYR B O 1
ATOM 1754 N N . THR B 1 78 ? 0.233 14.547 5.703 1 98.88 78 THR B N 1
ATOM 1755 C CA . THR B 1 78 ? 1.472 13.961 5.203 1 98.88 78 THR B CA 1
ATOM 1756 C C . THR B 1 78 ? 2.367 15.031 4.59 1 98.88 78 THR B C 1
ATOM 1758 O O . THR B 1 78 ? 1.876 16.016 4.031 1 98.88 78 THR B O 1
ATOM 1761 N N . SER B 1 79 ? 3.645 14.883 4.703 1 98.69 79 SER B N 1
ATOM 1762 C CA . SER B 1 79 ? 4.602 15.914 4.312 1 98.69 79 SER B CA 1
ATOM 1763 C C . SER B 1 79 ? 4.68 16.047 2.797 1 98.69 79 SER B C 1
ATOM 1765 O O . SER B 1 79 ? 5.219 17.031 2.285 1 98.69 79 SER B O 1
ATOM 1767 N N . ALA B 1 80 ? 4.148 15.047 2.068 1 98.38 80 ALA B N 1
ATOM 1768 C CA . ALA B 1 80 ? 4.203 15.102 0.61 1 98.38 80 ALA B CA 1
ATOM 1769 C C . ALA B 1 80 ? 2.99 14.406 -0.008 1 98.38 80 ALA B C 1
ATOM 1771 O O . ALA B 1 80 ? 2.371 13.547 0.621 1 98.38 80 ALA B O 1
ATOM 1772 N N . MET B 1 81 ? 2.689 14.766 -1.253 1 98.31 81 MET B N 1
ATOM 1773 C CA . MET B 1 81 ? 1.639 14.086 -2.008 1 98.31 81 MET B CA 1
ATOM 1774 C C . MET B 1 81 ? 1.826 12.57 -1.963 1 98.31 81 MET B C 1
ATOM 1776 O O . MET B 1 81 ? 2.906 12.07 -2.277 1 98.31 81 MET B O 1
ATOM 1780 N N . PRO B 1 82 ? 0.776 11.852 -1.526 1 98.56 82 PRO B N 1
ATOM 1781 C CA . PRO B 1 82 ? 0.917 10.391 -1.442 1 98.56 82 PRO B CA 1
ATOM 1782 C C . PRO B 1 82 ? 1.223 9.75 -2.795 1 98.56 82 PRO B C 1
ATOM 1784 O O . PRO B 1 82 ? 0.641 10.141 -3.811 1 98.56 82 PRO B O 1
ATOM 1787 N N . CYS B 1 83 ? 2.156 8.836 -2.812 1 98.19 83 CYS B N 1
ATOM 1788 C CA . CYS B 1 83 ? 2.314 8.008 -4 1 98.19 83 CYS B CA 1
ATOM 1789 C C . CYS B 1 83 ? 1.075 7.152 -4.238 1 98.19 83 CYS B C 1
ATOM 1791 O O . CYS B 1 83 ? 0.214 7.043 -3.365 1 98.19 83 CYS B O 1
ATOM 1793 N N . PRO B 1 84 ? 0.933 6.492 -5.367 1 98.25 84 PRO B N 1
ATOM 1794 C CA . PRO B 1 84 ? -0.281 5.719 -5.633 1 98.25 84 PRO B CA 1
ATOM 1795 C C . PRO B 1 84 ? -0.513 4.609 -4.609 1 98.25 84 PRO B C 1
ATOM 1797 O O . PRO B 1 84 ? -1.66 4.281 -4.297 1 98.25 84 PRO B O 1
ATOM 1800 N N . MET B 1 85 ? 0.541 4.004 -4.086 1 98.69 85 MET B N 1
ATOM 1801 C CA . MET B 1 85 ? 0.393 3.012 -3.025 1 98.69 85 MET B CA 1
ATOM 1802 C C . MET B 1 85 ? -0.298 3.613 -1.807 1 98.69 85 MET B C 1
ATOM 1804 O O . MET B 1 85 ? -1.316 3.094 -1.346 1 98.69 85 MET B O 1
ATOM 1808 N N . CYS B 1 86 ? 0.23 4.699 -1.366 1 98.88 86 CYS B N 1
ATOM 1809 C CA . CYS B 1 86 ? -0.258 5.324 -0.14 1 98.88 86 CYS B CA 1
ATOM 1810 C C . CYS B 1 86 ? -1.639 5.934 -0.352 1 98.88 86 CYS B C 1
ATOM 1812 O O . CYS B 1 86 ? -2.486 5.887 0.542 1 98.88 86 CYS B O 1
ATOM 1814 N N . LEU B 1 87 ? -1.811 6.543 -1.506 1 98.75 87 LEU B N 1
ATOM 1815 C CA . LEU B 1 87 ? -3.117 7.113 -1.817 1 98.75 87 LEU B CA 1
ATOM 1816 C C . LEU B 1 87 ? -4.203 6.043 -1.767 1 98.75 87 LEU B C 1
ATOM 1818 O O . LEU B 1 87 ? -5.262 6.254 -1.172 1 98.75 87 LEU B O 1
ATOM 1822 N N . SER B 1 88 ? -3.934 4.93 -2.367 1 98.62 88 SER B N 1
ATOM 1823 C CA . SER B 1 88 ? -4.891 3.828 -2.389 1 98.62 88 SER B CA 1
ATOM 1824 C C . SER B 1 88 ? -5.109 3.256 -0.992 1 98.62 88 SER B C 1
ATOM 1826 O O . SER B 1 88 ? -6.23 2.881 -0.637 1 98.62 88 SER B O 1
ATOM 1828 N N . ALA B 1 89 ? -4.027 3.182 -0.201 1 98.81 89 ALA B N 1
ATOM 1829 C CA . ALA B 1 89 ? -4.141 2.738 1.186 1 98.81 89 ALA B CA 1
ATOM 1830 C C . ALA B 1 89 ? -5.082 3.643 1.977 1 98.81 89 ALA B C 1
ATOM 1832 O O . ALA B 1 89 ? -5.898 3.16 2.766 1 98.81 89 ALA B O 1
ATOM 1833 N N . ILE B 1 90 ? -4.949 4.941 1.788 1 98.88 90 ILE B N 1
ATOM 1834 C CA . ILE B 1 90 ? -5.777 5.938 2.455 1 98.88 90 ILE B CA 1
ATOM 1835 C C . ILE B 1 90 ? -7.246 5.699 2.113 1 98.88 90 ILE B C 1
ATOM 1837 O O . ILE B 1 90 ? -8.109 5.723 2.996 1 98.88 90 ILE B O 1
ATOM 1841 N N . ILE B 1 91 ? -7.488 5.406 0.845 1 98.5 91 ILE B N 1
ATOM 1842 C CA . ILE B 1 91 ? -8.852 5.148 0.39 1 98.5 91 ILE B CA 1
ATOM 1843 C C . ILE B 1 91 ? -9.367 3.854 1.012 1 98.5 91 ILE B C 1
ATOM 1845 O O . ILE B 1 91 ? -10.484 3.805 1.524 1 98.5 91 ILE B O 1
ATOM 1849 N N . TRP B 1 92 ? -8.531 2.799 1.042 1 98.19 92 TRP B N 1
ATOM 1850 C CA . TRP B 1 92 ? -8.922 1.533 1.653 1 98.19 92 TRP B CA 1
ATOM 1851 C C . TRP B 1 92 ? -9.234 1.715 3.135 1 98.19 92 TRP B C 1
ATOM 1853 O O . TRP B 1 92 ? -10.078 1.011 3.691 1 98.19 92 TRP B O 1
ATOM 1863 N N . ALA B 1 93 ? -8.594 2.695 3.783 1 98.69 93 ALA B N 1
ATOM 1864 C CA . ALA B 1 93 ? -8.766 2.955 5.211 1 98.69 93 ALA B CA 1
ATOM 1865 C C . ALA B 1 93 ? -10.023 3.789 5.469 1 98.69 93 ALA B C 1
ATOM 1867 O O . ALA B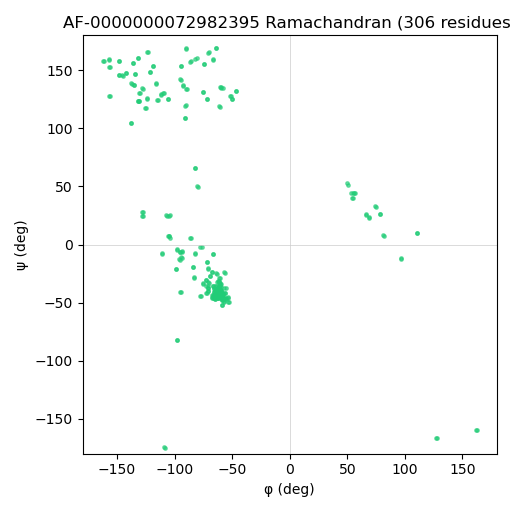 1 93 ? -10.375 4.047 6.621 1 98.69 93 ALA B O 1
ATOM 1868 N N . ASN B 1 94 ? -10.648 4.27 4.395 1 98.25 94 ASN B N 1
ATOM 1869 C CA . ASN B 1 94 ? -11.852 5.09 4.43 1 98.25 94 ASN B CA 1
ATOM 1870 C C . ASN B 1 94 ? -11.578 6.473 5.012 1 98.25 94 ASN B C 1
ATOM 1872 O O . ASN B 1 94 ? -12.461 7.09 5.609 1 98.25 94 ASN B O 1
ATOM 1876 N N . ILE B 1 95 ? -10.32 6.93 4.949 1 98.62 95 ILE B N 1
ATOM 1877 C CA . ILE B 1 95 ? -10.016 8.328 5.242 1 98.62 95 ILE B CA 1
ATOM 1878 C C . ILE B 1 95 ? -10.438 9.203 4.062 1 98.62 95 ILE B C 1
ATOM 1880 O O . ILE B 1 95 ? -10.102 8.914 2.912 1 98.62 95 ILE B O 1
ATOM 1884 N N . LYS B 1 96 ? -11.141 10.25 4.289 1 97.88 96 LYS B N 1
ATOM 1885 C CA . LYS B 1 96 ? -11.719 11.023 3.193 1 97.88 96 LYS B CA 1
ATOM 1886 C C . LYS B 1 96 ? -11.047 12.383 3.066 1 97.88 96 LYS B C 1
ATOM 1888 O O . LYS B 1 96 ? -11.273 13.109 2.098 1 97.88 96 LYS B O 1
ATOM 1893 N N . GLN B 1 97 ? -10.18 12.719 4.035 1 98.31 97 GLN B N 1
ATOM 1894 C CA . GLN B 1 97 ? -9.539 14.031 4.035 1 98.31 97 GLN B CA 1
ATOM 1895 C C . GLN B 1 97 ? -8.031 13.906 4.227 1 98.31 97 GLN B C 1
ATOM 1897 O O . GLN B 1 97 ? -7.57 13.398 5.25 1 98.31 97 GLN B O 1
ATOM 1902 N N . VAL B 1 98 ? -7.289 14.461 3.258 1 98.75 98 VAL B N 1
ATOM 1903 C CA . VAL B 1 98 ? -5.832 14.422 3.301 1 98.75 98 VAL B CA 1
ATOM 1904 C C . VAL B 1 98 ? -5.273 15.82 3.057 1 98.75 98 VAL B C 1
ATOM 1906 O O . VAL B 1 98 ? -5.684 16.5 2.115 1 98.75 98 VAL B O 1
ATOM 1909 N N . TYR B 1 99 ? -4.414 16.234 3.881 1 98.88 99 TYR B N 1
ATOM 1910 C CA . TYR B 1 99 ? -3.6 17.422 3.707 1 98.88 99 TYR B CA 1
ATOM 1911 C C . TYR B 1 99 ? -2.143 17.062 3.451 1 98.88 99 TYR B C 1
ATOM 1913 O O . TYR B 1 99 ? -1.56 16.266 4.188 1 98.88 99 TYR B O 1
ATOM 1921 N N . TYR B 1 100 ? -1.537 17.641 2.418 1 98.81 100 TYR B N 1
ATOM 1922 C CA . TYR B 1 100 ? -0.151 17.297 2.121 1 98.81 100 TYR B CA 1
ATOM 1923 C C . TYR B 1 100 ? 0.687 18.547 1.9 1 98.81 100 TYR B C 1
ATOM 1925 O O . TYR B 1 100 ? 0.148 19.609 1.618 1 98.81 100 TYR B O 1
ATOM 1933 N N . GLY B 1 101 ? 1.992 18.391 2.027 1 98.69 101 GLY B N 1
ATOM 1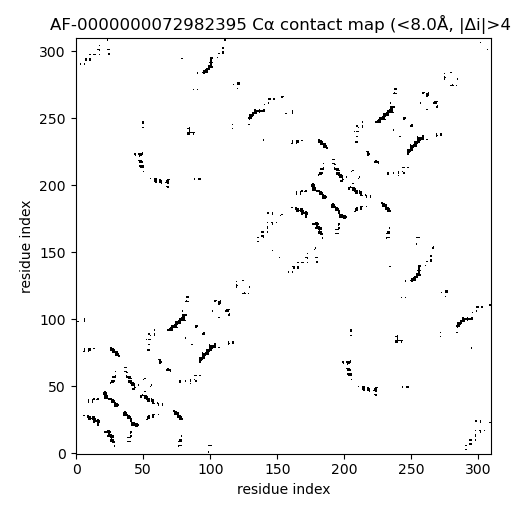934 C CA . GLY B 1 101 ? 2.91 19.5 1.864 1 98.69 101 GLY B CA 1
ATOM 1935 C C . GLY B 1 101 ? 3.527 19.562 0.48 1 98.69 101 GLY B C 1
ATOM 1936 O O . GLY B 1 101 ? 3.01 20.25 -0.403 1 98.69 101 GLY B O 1
ATOM 1937 N N . ASN B 1 102 ? 4.516 18.812 0.255 1 98.31 102 ASN B N 1
ATOM 1938 C CA . ASN B 1 102 ? 5.266 18.812 -0.998 1 98.31 102 ASN B CA 1
ATOM 1939 C C . ASN B 1 102 ? 4.488 18.125 -2.113 1 98.31 102 ASN B C 1
ATOM 1941 O O . ASN B 1 102 ? 3.689 17.219 -1.854 1 98.31 102 ASN B O 1
ATOM 1945 N N . THR B 1 103 ? 4.762 18.453 -3.371 1 96.56 103 THR B N 1
ATOM 1946 C CA . THR B 1 103 ? 4.102 17.859 -4.531 1 96.56 103 THR B CA 1
ATOM 1947 C C . THR B 1 103 ? 4.852 16.625 -5.008 1 96.56 103 THR B C 1
ATOM 1949 O O . THR B 1 103 ? 5.965 16.359 -4.555 1 96.56 103 THR B O 1
ATOM 1952 N N . ALA B 1 104 ? 4.168 15.883 -5.93 1 93.19 104 ALA B N 1
ATOM 1953 C CA . ALA B 1 104 ? 4.82 14.742 -6.559 1 93.19 104 ALA B CA 1
ATOM 1954 C C . ALA B 1 104 ? 6.059 15.18 -7.336 1 93.19 104 ALA B C 1
ATOM 1956 O O . ALA B 1 104 ? 7.055 14.453 -7.391 1 93.19 104 ALA B O 1
ATOM 1957 N N . ASP B 1 105 ? 5.996 16.312 -7.93 1 93.81 105 ASP B N 1
ATOM 1958 C CA . ASP B 1 105 ? 7.137 16.859 -8.656 1 93.81 105 ASP B CA 1
ATOM 1959 C C . ASP B 1 105 ? 8.297 17.156 -7.707 1 93.81 105 ASP B C 1
ATOM 1961 O O . ASP B 1 105 ? 9.461 16.953 -8.062 1 93.81 105 ASP B O 1
ATOM 1965 N N . ASP B 1 106 ? 7.961 17.656 -6.57 1 95.94 106 ASP B N 1
ATOM 1966 C CA . ASP B 1 106 ? 9 17.891 -5.57 1 95.94 106 ASP B CA 1
ATOM 1967 C C . ASP B 1 106 ? 9.711 16.578 -5.211 1 95.94 106 ASP B C 1
ATOM 1969 O O . ASP B 1 106 ? 10.938 16.547 -5.094 1 95.94 106 ASP B O 1
ATOM 1973 N N . ALA B 1 107 ? 8.922 15.516 -4.969 1 94.06 107 ALA B N 1
ATOM 1974 C CA . ALA B 1 107 ? 9.484 14.211 -4.645 1 94.06 107 ALA B CA 1
ATOM 1975 C C . ALA B 1 107 ? 10.352 13.688 -5.785 1 94.06 107 ALA B C 1
ATOM 1977 O O . ALA B 1 107 ? 11.422 13.117 -5.551 1 94.06 107 ALA B O 1
ATOM 1978 N N . ALA B 1 108 ? 9.914 13.867 -7.047 1 92.31 108 ALA B N 1
ATOM 1979 C CA . ALA B 1 108 ? 10.656 13.438 -8.227 1 92.31 108 ALA B CA 1
ATOM 1980 C C . ALA B 1 108 ? 12 14.156 -8.32 1 92.31 108 ALA B C 1
ATOM 1982 O O . ALA B 1 108 ? 13 13.562 -8.727 1 92.31 108 ALA B O 1
ATOM 1983 N N . ALA B 1 109 ? 12.008 15.352 -7.957 1 91.94 109 ALA B N 1
ATOM 1984 C CA . ALA B 1 109 ? 13.211 16.188 -8.047 1 91.94 109 ALA B CA 1
ATOM 1985 C C . ALA B 1 109 ? 14.312 15.648 -7.133 1 91.94 109 ALA B C 1
ATOM 1987 O O . ALA B 1 109 ? 15.5 15.875 -7.387 1 91.94 109 ALA B O 1
ATOM 1988 N N . ILE B 1 110 ? 13.883 14.922 -6.102 1 90.75 110 ILE B N 1
ATOM 1989 C CA . ILE B 1 110 ? 14.906 14.391 -5.215 1 90.75 110 ILE B CA 1
ATOM 1990 C C . ILE B 1 110 ? 15.07 12.891 -5.461 1 90.75 110 ILE B C 1
ATOM 1992 O O . ILE B 1 110 ? 15.633 12.172 -4.625 1 90.75 110 ILE B O 1
ATOM 1996 N N . GLY B 1 111 ? 14.43 12.32 -6.488 1 91 111 GLY B N 1
ATOM 1997 C CA . GLY B 1 111 ? 14.812 11 -6.977 1 91 111 GLY B CA 1
ATOM 1998 C C . GLY B 1 111 ? 13.781 9.93 -6.684 1 91 111 GLY B C 1
ATOM 1999 O O . GLY B 1 111 ? 14.039 8.742 -6.871 1 91 111 GLY B O 1
ATOM 2000 N N . PHE B 1 112 ? 12.625 10.289 -6.234 1 91.94 112 PHE B N 1
ATOM 2001 C CA . PHE B 1 112 ? 11.594 9.297 -5.961 1 91.94 112 PHE B CA 1
ATOM 2002 C C . PHE B 1 112 ? 10.664 9.133 -7.156 1 91.94 112 PHE B C 1
ATOM 2004 O O . PHE B 1 112 ? 10.414 10.086 -7.891 1 91.94 112 PHE B O 1
ATOM 2011 N N . ARG B 1 113 ? 10.086 7.941 -7.246 1 93.19 113 ARG B N 1
ATOM 2012 C CA . ARG B 1 113 ? 9.469 7.582 -8.516 1 93.19 113 ARG B CA 1
ATOM 2013 C C . ARG B 1 113 ? 7.945 7.605 -8.414 1 93.19 113 ARG B C 1
ATOM 2015 O O . ARG B 1 113 ? 7.262 6.836 -9.094 1 93.19 113 ARG B O 1
ATOM 2022 N N . ASP B 1 114 ? 7.434 8.383 -7.488 1 94.38 114 ASP B N 1
ATOM 2023 C CA . ASP B 1 114 ? 5.992 8.516 -7.312 1 94.38 114 ASP B CA 1
ATOM 2024 C C . ASP B 1 114 ? 5.312 8.891 -8.625 1 94.38 114 ASP B C 1
ATOM 2026 O O . ASP B 1 114 ? 4.355 8.234 -9.047 1 94.38 114 ASP B O 1
ATOM 2030 N N . ALA B 1 115 ? 5.871 9.914 -9.258 1 93.69 115 ALA B N 1
ATOM 2031 C CA . ALA B 1 115 ? 5.273 10.438 -10.484 1 93.69 115 ALA B CA 1
ATOM 2032 C C . ALA B 1 115 ? 5.297 9.383 -11.594 1 93.69 115 ALA B C 1
ATOM 2034 O O . ALA B 1 115 ? 4.348 9.273 -12.367 1 93.69 115 ALA B O 1
ATOM 2035 N N . ALA B 1 116 ? 6.34 8.625 -11.688 1 94.5 116 ALA B N 1
ATOM 2036 C CA . ALA B 1 116 ? 6.477 7.598 -12.711 1 94.5 116 ALA B CA 1
ATOM 2037 C C . ALA B 1 116 ? 5.422 6.508 -12.539 1 94.5 116 ALA B C 1
ATOM 2039 O O . ALA B 1 116 ? 4.91 5.977 -13.531 1 94.5 116 ALA B O 1
ATOM 2040 N N . ILE B 1 117 ? 5.098 6.211 -11.297 1 96.81 117 ILE B N 1
ATOM 2041 C CA . ILE B 1 117 ? 4.105 5.172 -11.047 1 96.81 117 ILE B CA 1
ATOM 2042 C C . ILE B 1 117 ? 2.717 5.684 -11.43 1 96.81 117 ILE B C 1
ATOM 2044 O O . ILE B 1 117 ? 1.927 4.957 -12.039 1 96.81 117 ILE B O 1
ATOM 2048 N N . TYR B 1 118 ? 2.404 6.914 -11.094 1 96.88 118 TYR B N 1
ATOM 2049 C CA . TYR B 1 118 ? 1.159 7.508 -11.562 1 96.88 118 TYR B CA 1
ATOM 2050 C C . TYR B 1 118 ? 1.064 7.434 -13.086 1 96.88 118 TYR B C 1
ATOM 2052 O O . TYR B 1 118 ? 0.019 7.078 -13.633 1 96.88 118 TYR B O 1
ATOM 2060 N N . ASP B 1 119 ? 2.131 7.797 -13.758 1 96.06 119 ASP B N 1
ATOM 2061 C CA . ASP B 1 119 ? 2.152 7.785 -15.219 1 96.06 119 ASP B CA 1
ATOM 2062 C C . ASP B 1 119 ? 1.888 6.379 -15.758 1 96.06 119 ASP B C 1
ATOM 2064 O O . ASP B 1 119 ? 1.158 6.215 -16.734 1 96.06 119 ASP B O 1
ATOM 2068 N N . PHE B 1 120 ? 2.475 5.422 -15.141 1 97.75 120 PHE B N 1
ATOM 2069 C CA . PHE B 1 120 ? 2.307 4.035 -15.547 1 97.75 120 PHE B CA 1
ATOM 2070 C C . PHE B 1 120 ? 0.847 3.609 -15.43 1 97.75 120 PHE B C 1
ATOM 2072 O O . PHE B 1 120 ? 0.297 3.002 -16.359 1 97.75 120 PHE B O 1
ATOM 2079 N N . ILE B 1 121 ? 0.233 3.969 -14.32 1 97.56 121 ILE B N 1
ATOM 2080 C CA . ILE B 1 121 ? -1.172 3.643 -14.102 1 97.56 121 ILE B CA 1
ATOM 2081 C C . ILE B 1 121 ? -2.037 4.379 -15.117 1 97.56 121 ILE B C 1
ATOM 2083 O O . ILE B 1 121 ? -2.904 3.777 -15.758 1 97.56 121 ILE B O 1
ATOM 2087 N N . ASN B 1 122 ? -1.749 5.602 -15.359 1 96.62 122 ASN B N 1
ATOM 2088 C CA . ASN B 1 122 ? -2.537 6.438 -16.266 1 96.62 122 ASN B CA 1
ATOM 2089 C C . ASN B 1 122 ? -2.355 6.016 -17.719 1 96.62 122 ASN B C 1
ATOM 2091 O O . ASN B 1 122 ? -3.189 6.328 -18.562 1 96.62 122 ASN B O 1
ATOM 2095 N N . ALA B 1 123 ? -1.28 5.32 -17.969 1 96.62 123 ALA B N 1
ATOM 2096 C CA . ALA B 1 123 ? -1.014 4.82 -19.312 1 96.62 123 ALA B CA 1
ATOM 2097 C C . ALA B 1 123 ? -1.695 3.473 -19.547 1 96.62 123 ALA B C 1
ATOM 2099 O O . ALA B 1 123 ? -1.473 2.824 -20.578 1 96.62 123 ALA B O 1
ATOM 2100 N N . GLY B 1 124 ? -2.518 2.99 -18.594 1 95.69 124 GLY B N 1
ATOM 2101 C CA . GLY B 1 124 ? -3.221 1.724 -18.719 1 95.69 124 GLY B CA 1
ATOM 2102 C C . GLY B 1 124 ? -2.342 0.521 -18.438 1 95.69 124 GLY B C 1
ATOM 2103 O O . GLY B 1 124 ? -2.494 -0.528 -19.062 1 95.69 124 GLY B O 1
ATOM 2104 N N . LEU B 1 125 ? -1.291 0.708 -17.625 1 96.25 125 LEU B N 1
ATOM 2105 C CA . LEU B 1 125 ? -0.387 -0.34 -17.156 1 96.25 125 LEU B CA 1
ATOM 2106 C C . LEU B 1 125 ? 0.42 -0.911 -18.328 1 96.25 125 LEU B C 1
ATOM 2108 O O . LEU B 1 125 ? 0.788 -2.088 -18.312 1 96.25 125 LEU B O 1
ATOM 2112 N N . LYS B 1 126 ? 0.576 -0.118 -19.297 1 93.38 126 LYS B N 1
ATOM 2113 C CA . LYS B 1 126 ? 1.4 -0.471 -20.453 1 93.38 126 LYS B CA 1
ATOM 2114 C C . LYS B 1 126 ? 2.816 0.078 -20.297 1 93.38 126 LYS B C 1
ATOM 2116 O O . LYS B 1 126 ? 3.014 1.158 -19.75 1 93.38 126 LYS B O 1
ATOM 2121 N N . GLY B 1 127 ? 3.84 -0.705 -20.75 1 90.38 127 GLY B N 1
ATOM 2122 C CA . GLY B 1 127 ? 5.23 -0.281 -20.672 1 90.38 127 GLY B CA 1
ATOM 2123 C C . GLY B 1 127 ? 6.125 -1.298 -19.984 1 90.38 127 GLY B C 1
ATOM 2124 O O . GLY B 1 127 ? 5.707 -2.428 -19.734 1 90.38 127 GLY B O 1
ATOM 2125 N N . ASP B 1 128 ? 7.355 -0.832 -19.625 1 93.38 128 ASP B N 1
ATOM 2126 C CA . ASP B 1 128 ? 8.383 -1.783 -19.203 1 93.38 128 ASP B CA 1
ATOM 2127 C C . ASP B 1 128 ? 8.562 -1.767 -17.688 1 93.38 128 ASP B C 1
ATOM 2129 O O . ASP B 1 128 ? 9.438 -2.449 -17.156 1 93.38 128 ASP B O 1
ATOM 2133 N N . MET B 1 129 ? 7.723 -1.025 -16.953 1 95.81 129 MET B N 1
ATOM 2134 C CA . MET B 1 129 ? 7.875 -0.883 -15.516 1 95.81 129 MET B CA 1
ATOM 2135 C C . MET B 1 129 ? 7.52 -2.182 -14.797 1 95.81 129 MET B C 1
ATOM 2137 O O . MET B 1 129 ? 8.148 -2.537 -13.797 1 95.81 129 MET B O 1
ATOM 2141 N N . LEU B 1 130 ? 6.496 -2.879 -15.305 1 97.31 130 LEU B N 1
ATOM 2142 C CA . LEU B 1 130 ? 5.973 -4.105 -14.711 1 97.31 130 LEU B CA 1
ATOM 2143 C C . LEU B 1 130 ? 5.25 -4.945 -15.758 1 97.31 130 LEU B C 1
ATOM 2145 O O . LEU B 1 130 ? 4.426 -4.43 -16.516 1 97.31 130 LEU B O 1
ATOM 2149 N N . ALA B 1 131 ? 5.594 -6.172 -15.867 1 97.44 131 ALA B N 1
ATOM 2150 C CA . ALA B 1 131 ? 4.871 -7.109 -16.719 1 97.44 131 ALA B CA 1
ATOM 2151 C C . ALA B 1 131 ? 3.754 -7.809 -15.953 1 97.44 131 ALA B C 1
ATOM 2153 O O . ALA B 1 131 ? 4.008 -8.461 -14.938 1 97.44 131 ALA B O 1
ATOM 2154 N N . LEU B 1 132 ? 2.561 -7.652 -16.391 1 97.44 132 LEU B N 1
ATOM 2155 C CA . LEU B 1 132 ? 1.366 -8.273 -15.82 1 97.44 132 LEU B CA 1
ATOM 2156 C C . LEU B 1 132 ? 0.739 -9.242 -16.812 1 97.44 132 LEU B C 1
ATOM 2158 O O . LEU B 1 132 ? 0.414 -8.867 -17.938 1 97.44 132 LEU B O 1
ATOM 2162 N N . THR B 1 133 ? 0.58 -10.453 -16.391 1 97.88 133 THR B N 1
ATOM 2163 C CA . THR B 1 133 ? -0.075 -11.414 -17.266 1 97.88 133 THR B CA 1
ATOM 2164 C C . THR B 1 133 ? -1.066 -12.273 -16.5 1 97.88 133 THR B C 1
ATOM 2166 O O . THR B 1 133 ? -0.782 -12.695 -15.375 1 97.88 133 THR B O 1
ATOM 2169 N N . GLN B 1 134 ? -2.205 -12.508 -17.094 1 98.31 134 GLN B N 1
ATOM 2170 C CA . GLN B 1 134 ? -3.25 -13.312 -16.469 1 98.31 134 GLN B CA 1
ATOM 2171 C C . GLN B 1 134 ? -3.088 -14.789 -16.812 1 98.31 134 GLN B C 1
ATOM 2173 O O . GLN B 1 134 ? -2.803 -15.133 -17.953 1 98.31 134 GLN B O 1
ATOM 2178 N N . HIS B 1 135 ? -3.199 -15.578 -15.789 1 98.5 135 HIS B N 1
ATOM 2179 C CA . HIS B 1 135 ? -3.168 -17.016 -15.992 1 98.5 135 HIS B CA 1
ATOM 2180 C C . HIS B 1 135 ? -4.141 -17.734 -15.055 1 98.5 135 HIS B C 1
ATOM 2182 O O . HIS B 1 135 ? -4.406 -17.25 -13.953 1 98.5 135 HIS B O 1
ATOM 2188 N N . ASP B 1 136 ? -4.723 -18.812 -15.445 1 98.25 136 ASP B N 1
ATOM 2189 C CA . ASP B 1 136 ? -5.414 -19.812 -14.648 1 98.25 136 ASP B CA 1
ATOM 2190 C C . ASP B 1 136 ? -6.531 -19.188 -13.812 1 98.25 136 ASP B C 1
ATOM 2192 O O . ASP B 1 136 ? -6.641 -19.438 -12.617 1 98.25 136 ASP B O 1
ATOM 2196 N N . ARG B 1 137 ? -7.32 -18.312 -14.414 1 98.06 137 ARG B N 1
ATOM 2197 C CA . ARG B 1 137 ? -8.484 -17.703 -13.773 1 98.06 137 ARG B CA 1
ATOM 2198 C C . ARG B 1 137 ? -9.453 -18.781 -13.281 1 98.06 137 ARG B C 1
ATOM 2200 O O . ARG B 1 137 ? -10.055 -18.641 -12.219 1 98.06 137 ARG B O 1
ATOM 2207 N N . GLU B 1 138 ? -9.586 -19.828 -14.031 1 97.69 138 GLU B N 1
ATOM 2208 C CA . GLU B 1 138 ? -10.5 -20.906 -13.648 1 97.69 138 GLU B CA 1
ATOM 2209 C C . GLU B 1 138 ? -10.094 -21.531 -12.32 1 97.69 138 GLU B C 1
ATOM 2211 O O . GLU B 1 138 ? -10.953 -21.969 -11.539 1 97.69 138 GLU B O 1
ATOM 2216 N N . LEU B 1 139 ? -8.852 -21.531 -12.102 1 97.81 139 LEU B N 1
ATOM 2217 C CA . LEU B 1 139 ? -8.312 -22.062 -10.852 1 97.81 139 LEU B CA 1
ATOM 2218 C C . LEU B 1 139 ? -8.625 -21.141 -9.68 1 97.81 139 LEU B C 1
ATOM 2220 O O . LEU B 1 139 ? -8.945 -21.609 -8.586 1 97.81 139 LEU B O 1
ATOM 2224 N N . THR B 1 140 ? -8.609 -19.844 -9.93 1 98.06 140 THR B N 1
ATOM 2225 C CA . THR B 1 140 ? -8.625 -18.906 -8.82 1 98.06 140 THR B CA 1
ATOM 2226 C C . THR B 1 140 ? -10.039 -18.375 -8.586 1 98.06 140 THR B C 1
ATOM 2228 O O . THR B 1 140 ? -10.375 -17.953 -7.473 1 98.06 140 THR B O 1
ATOM 2231 N N . ILE B 1 141 ? -10.93 -18.422 -9.531 1 97.94 141 ILE B N 1
ATOM 2232 C CA . ILE B 1 141 ? -12.234 -17.766 -9.484 1 97.94 141 ILE B CA 1
ATOM 2233 C C . ILE B 1 141 ? -13.102 -18.438 -8.422 1 97.94 141 ILE B C 1
ATOM 2235 O O . ILE B 1 141 ? -14.023 -17.828 -7.879 1 97.94 141 ILE B O 1
ATOM 2239 N N . GLY B 1 142 ? -12.836 -19.688 -8.07 1 96.06 142 GLY B N 1
ATOM 2240 C CA . GLY B 1 142 ? -13.602 -20.422 -7.074 1 96.06 142 GLY B CA 1
ATOM 2241 C C . GLY B 1 142 ? -13.594 -19.766 -5.707 1 96.06 142 GLY B C 1
ATOM 2242 O O . GLY B 1 142 ? -14.609 -19.75 -5.012 1 96.06 142 GLY B O 1
ATOM 2243 N N . ALA B 1 143 ? -12.453 -19.219 -5.32 1 95.44 143 ALA B N 1
ATOM 2244 C CA . ALA B 1 143 ? -12.352 -18.562 -4.023 1 95.44 143 ALA B CA 1
ATOM 2245 C C . ALA B 1 143 ? -13.305 -17.375 -3.938 1 95.44 143 ALA B C 1
ATOM 2247 O O . ALA B 1 143 ? -13.914 -17.141 -2.893 1 95.44 143 ALA B O 1
ATOM 2248 N N . PHE B 1 144 ? -13.453 -16.625 -5.039 1 94.94 144 PHE B N 1
ATOM 2249 C CA . PHE B 1 144 ? -14.375 -15.5 -5.078 1 94.94 144 PHE B CA 1
ATOM 2250 C C . PHE B 1 144 ? -15.82 -15.969 -4.953 1 94.94 144 PHE B C 1
ATOM 2252 O O . PHE B 1 144 ? -16.594 -15.406 -4.184 1 94.94 144 PHE B O 1
ATOM 2259 N N . LYS B 1 145 ? -16.109 -17 -5.645 1 93.25 145 LYS B N 1
ATOM 2260 C CA . LYS B 1 145 ? -17.469 -17.531 -5.602 1 93.25 145 LYS B CA 1
ATOM 2261 C C . LYS B 1 145 ? -17.828 -18.016 -4.199 1 93.25 145 LYS B C 1
ATOM 2263 O O . LYS B 1 145 ? -18.906 -17.734 -3.689 1 93.25 145 LYS B O 1
ATOM 2268 N N . ASP B 1 146 ? -16.906 -18.719 -3.623 1 93.12 146 ASP B N 1
ATOM 2269 C CA . ASP B 1 146 ? -17.125 -19.25 -2.275 1 93.12 146 ASP B CA 1
ATOM 2270 C C . ASP B 1 146 ? -17.266 -18.109 -1.265 1 93.12 146 ASP B C 1
ATOM 2272 O O . ASP B 1 146 ? -18.094 -18.188 -0.348 1 93.12 146 ASP B O 1
ATOM 2276 N N . TYR B 1 147 ? -16.516 -17.125 -1.461 1 92.06 147 TYR B N 1
ATOM 2277 C CA . TYR B 1 147 ? -16.547 -15.969 -0.569 1 92.06 147 TYR B CA 1
ATOM 2278 C C . TYR B 1 147 ? -17.891 -15.258 -0.649 1 92.06 147 TYR B C 1
ATOM 2280 O O . TYR B 1 147 ? -18.453 -14.883 0.377 1 92.06 147 TYR B O 1
ATOM 2288 N N . GLN B 1 148 ? -18.359 -15.031 -1.799 1 87.75 148 GLN B N 1
ATOM 2289 C CA . GLN B 1 148 ? -19.641 -14.375 -2.025 1 87.75 148 GLN B CA 1
ATOM 2290 C C . GLN B 1 148 ? -20.781 -15.18 -1.416 1 87.75 148 GLN B C 1
ATOM 2292 O O . GLN B 1 148 ? -21.688 -14.609 -0.796 1 87.75 148 GLN B O 1
ATOM 2297 N N . SER B 1 149 ? -20.672 -16.453 -1.562 1 88.25 149 SER B N 1
ATOM 2298 C CA . SER B 1 149 ? -21.719 -17.344 -1.06 1 88.25 149 SER B CA 1
ATOM 2299 C C . SER B 1 149 ? -21.734 -17.375 0.465 1 88.25 149 SER B C 1
ATOM 2301 O O . SER B 1 149 ? -22.781 -17.547 1.078 1 88.25 149 SER B O 1
ATOM 2303 N N . ALA B 1 150 ? -20.578 -17.234 1.009 1 85.06 150 ALA B N 1
ATOM 2304 C CA . ALA B 1 150 ? -20.453 -17.281 2.463 1 85.06 150 ALA B CA 1
ATOM 2305 C C . ALA B 1 150 ? -20.922 -15.984 3.107 1 85.06 150 ALA B C 1
ATOM 2307 O O . ALA B 1 150 ? -21 -15.883 4.332 1 85.06 150 ALA B O 1
ATOM 2308 N N . GLN B 1 151 ? -21.312 -15.031 2.393 1 72.62 151 GLN B N 1
ATOM 2309 C CA . GLN B 1 151 ? -21.812 -13.742 2.857 1 72.62 151 GLN B CA 1
ATOM 2310 C C . GLN B 1 151 ? -20.875 -13.117 3.875 1 72.62 151 GLN B C 1
ATOM 2312 O O . GLN B 1 151 ? -21.297 -12.711 4.957 1 72.62 151 GLN B O 1
ATOM 2317 N N . LYS B 1 152 ? -19.688 -13.031 3.492 1 76.06 152 LYS B N 1
ATOM 2318 C CA . LYS B 1 152 ? -18.641 -12.539 4.398 1 76.06 152 LYS B CA 1
ATOM 2319 C C . LYS B 1 152 ? -18.625 -11.016 4.434 1 76.06 152 LYS B C 1
ATOM 2321 O O . LYS B 1 152 ? -19.234 -10.359 3.58 1 76.06 152 LYS B O 1
ATOM 2326 N N . LYS B 1 153 ? -18.062 -10.547 5.469 1 68 153 LYS B N 1
ATOM 2327 C CA . LYS B 1 153 ? -17.953 -9.109 5.68 1 68 153 LYS B CA 1
ATOM 2328 C C . LYS B 1 153 ? -17.156 -8.445 4.562 1 68 153 LYS B C 1
ATOM 2330 O O . LYS B 1 153 ? -16 -8.812 4.312 1 68 153 LYS B O 1
ATOM 2335 N N . LEU B 1 154 ? -17.953 -7.477 3.85 1 74.62 154 LEU B N 1
ATOM 2336 C CA . LEU B 1 154 ? -17.281 -6.676 2.824 1 74.62 154 LEU B CA 1
ATOM 2337 C C . LEU B 1 154 ? -16.766 -5.363 3.41 1 74.62 154 LEU B C 1
ATOM 2339 O O . LEU B 1 154 ? -17.406 -4.785 4.297 1 74.62 154 LEU B O 1
ATOM 2343 N N . TYR B 1 155 ? -15.594 -4.992 3.078 1 77.25 155 TYR B N 1
ATOM 2344 C CA . TYR B 1 155 ? -15.016 -3.75 3.572 1 77.25 155 TYR B CA 1
ATOM 2345 C C . TYR B 1 155 ? -14.312 -2.992 2.453 1 77.25 155 TYR B C 1
ATOM 2347 O O . TYR B 1 155 ? -13.93 -3.584 1.443 1 77.25 155 TYR B O 1
#

Organism: Lacticaseibacillus paracasei (strain ATCC 334 / BCRC 17002 / CCUG 31169 / CIP 107868 / KCTC 3260 / NRRL B-441) (NCBI:txid321967)